Protein 6S68 (pdb70)

Solvent-accessible surface area: 10211 Å² total

CATH classification: 2.40.155.10

Radius of gyration: 16.78 Å; Cα contacts (8 Å, |Δi|>4): 639; chains: 1; bounding box: 47×37×42 Å

Structure (mmCIF, N/CA/C/O backbone):
data_6S68
#
_entry.id   6S68
#
_cell.length_a   54.410
_cell.length_b   75.130
_cell.length_c   100.410
_cell.angle_alpha   90.000
_cell.angle_beta   90.000
_cell.angle_gamma   90.000
#
_symmetry.space_group_name_H-M   'C 2 2 21'
#
loop_
_entity.id
_entity.type
_entity.pdbx_description
1 polymer 'Aequorea cf. australis fluorescent protein 2 (AausFP2)'
2 water water
#
loop_
_atom_site.group_PDB
_atom_site.id
_atom_site.type_symbol
_atom_site.label_atom_id
_atom_site.label_alt_id
_atom_site.label_comp_id
_atom_site.label_asym_id
_atom_site.label_entity_id
_atom_site.label_seq_id
_atom_site.pdbx_PDB_ins_code
_atom_site.Cartn_x
_atom_site.Cartn_y
_atom_site.Cartn_z
_atom_site.occupancy
_atom_site.B_iso_or_equiv
_atom_site.auth_seq_id
_atom_site.auth_comp_id
_atom_site.auth_asym_id
_atom_site.auth_atom_id
_atom_site.pdbx_PDB_model_num
ATOM 1 N N . LEU A 1 7 ? 23.338 22.327 -1.144 1.00 43.87 7 LEU A N 1
ATOM 2 C CA . LEU A 1 7 ? 21.958 21.757 -1.264 1.00 44.92 7 LEU A CA 1
ATOM 3 C C . LEU A 1 7 ? 21.188 21.962 0.057 1.00 43.89 7 LEU A C 1
ATOM 4 O O . LEU A 1 7 ? 19.937 21.856 0.035 1.00 42.12 7 LEU A O 1
ATOM 9 N N . PHE A 1 8 ? 21.885 22.258 1.157 1.00 44.17 8 PHE A N 1
ATOM 10 C CA . PHE A 1 8 ? 21.320 22.217 2.537 1.00 45.37 8 PHE A CA 1
ATOM 11 C C . PHE A 1 8 ? 21.345 23.595 3.201 1.00 46.10 8 PHE A C 1
ATOM 12 O O . PHE A 1 8 ? 21.196 23.670 4.430 1.00 47.12 8 PHE A O 1
ATOM 20 N N . LYS A 1 9 ? 21.482 24.651 2.414 1.00 46.71 9 LYS A N 1
ATOM 21 C CA . LYS A 1 9 ? 21.355 26.043 2.910 1.00 49.31 9 LYS A CA 1
ATOM 22 C C . LYS A 1 9 ? 19.886 26.429 2.758 1.00 48.70 9 LYS A C 1
ATOM 23 O O . LYS A 1 9 ? 19.520 26.891 1.665 1.00 54.19 9 LYS A O 1
ATOM 29 N N . GLY A 1 10 ? 19.058 26.153 3.759 1.00 45.05 10 GLY A N 1
ATOM 30 C CA . GLY A 1 10 ? 17.623 26.485 3.729 1.00 44.44 10 GLY A CA 1
ATOM 31 C C . GLY A 1 10 ? 16.763 25.259 3.928 1.00 42.22 10 GLY A C 1
ATOM 32 O O . GLY A 1 10 ? 17.278 24.148 3.770 1.00 40.11 10 GLY A O 1
ATOM 33 N N . LYS A 1 11 ? 15.493 25.462 4.273 1.00 42.15 11 LYS A N 1
ATOM 34 C CA . LYS A 1 11 ? 14.513 24.366 4.440 1.00 41.86 11 LYS A CA 1
ATOM 35 C C . LYS A 1 11 ? 14.430 23.606 3.119 1.00 41.00 11 LYS A C 1
ATOM 36 O O . LYS A 1 11 ? 14.324 24.245 2.075 1.00 41.11 11 LYS A O 1
ATOM 42 N N . ILE A 1 12 ? 14.479 22.287 3.178 1.00 38.81 12 ILE A N 1
ATOM 43 C CA . ILE A 1 12 ? 14.143 21.404 2.030 1.00 38.16 12 ILE A CA 1
ATOM 44 C C . ILE A 1 12 ? 13.241 20.287 2.535 1.00 36.77 12 ILE A C 1
ATOM 45 O O . ILE A 1 12 ? 13.201 19.974 3.734 1.00 35.00 12 ILE A O 1
ATOM 50 N N . PRO A 1 13 ? 12.446 19.704 1.622 1.00 36.80 13 PRO A N 1
ATOM 51 C CA . PRO A 1 13 ? 11.567 18.606 1.985 1.00 36.46 13 PRO A CA 1
ATOM 52 C C . PRO A 1 13 ? 12.363 17.428 2.551 1.00 35.30 13 PRO A C 1
ATOM 53 O O . PRO A 1 13 ? 13.466 17.156 2.105 1.00 35.28 13 PRO A O 1
ATOM 57 N N . PHE A 1 14 ? 11.793 16.838 3.588 1.00 33.73 14 PHE A N 1
ATOM 58 C CA . PHE A 1 14 ? 12.302 15.645 4.274 1.00 32.19 14 PHE A CA 1
ATOM 59 C C . PHE A 1 14 ? 11.190 14.599 4.196 1.00 32.77 14 PHE A C 1
ATOM 60 O O . PHE A 1 14 ? 10.084 14.850 4.722 1.00 32.50 14 PHE A O 1
ATOM 68 N N . VAL A 1 15 ? 11.474 13.475 3.532 1.00 31.88 15 VAL A N 1
ATOM 69 C CA . VAL A 1 15 ? 10.487 12.401 3.278 1.00 32.66 15 VAL A CA 1
ATOM 70 C C . VAL A 1 15 ? 11.047 11.111 3.865 1.00 32.15 15 VAL A C 1
ATOM 71 O O . VAL A 1 15 ? 12.221 10.800 3.604 1.00 31.19 15 VAL A O 1
ATOM 75 N N . VAL A 1 16 ? 10.246 10.405 4.657 1.00 32.48 16 VAL A N 1
ATOM 76 C CA . VAL A 1 16 ? 10.689 9.114 5.235 1.00 32.58 16 VAL A CA 1
ATOM 77 C C . VAL A 1 16 ? 9.726 8.004 4.830 1.00 33.83 16 VAL A C 1
ATOM 78 O O . VAL A 1 16 ? 8.505 8.208 4.846 1.00 34.16 16 VAL A O 1
ATOM 82 N N . GLU A 1 17 ? 10.313 6.865 4.489 1.00 34.93 17 GLU A N 1
ATOM 83 C CA . GLU A 1 17 ? 9.621 5.593 4.205 1.00 36.73 17 GLU A CA 1
ATOM 84 C C . GLU A 1 17 ? 10.290 4.517 5.046 1.00 35.81 17 GLU A C 1
ATOM 85 O O . GLU A 1 17 ? 11.468 4.222 4.832 1.00 36.02 17 GLU A O 1
ATOM 91 N N . LEU A 1 18 ? 9.562 3.987 6.008 1.00 35.47 18 LEU A N 1
ATOM 92 C CA . LEU A 1 18 ? 10.084 2.905 6.863 1.00 34.88 18 LEU A CA 1
ATOM 93 C C . LEU A 1 18 ? 9.174 1.706 6.649 1.00 35.85 18 LEU A C 1
ATOM 94 O O . LEU A 1 18 ? 7.962 1.870 6.725 1.00 36.20 18 LEU A O 1
ATOM 99 N N . GLU A 1 19 ? 9.771 0.592 6.250 1.00 37.38 19 GLU A N 1
ATOM 100 C CA . GLU A 1 19 ? 9.171 -0.760 6.311 1.00 39.47 19 GLU A CA 1
ATOM 101 C C . GLU A 1 19 ? 9.728 -1.429 7.564 1.00 37.83 19 GLU A C 1
ATOM 102 O O . GLU A 1 19 ? 10.958 -1.528 7.672 1.00 36.23 19 GLU A O 1
ATOM 108 N N . GLY A 1 20 ? 8.839 -1.834 8.466 1.00 38.66 20 GLY A N 1
ATOM 109 C CA . GLY A 1 20 ? 9.165 -2.372 9.800 1.00 37.50 20 GLY A CA 1
ATOM 110 C C . GLY A 1 20 ? 8.754 -3.828 9.956 1.00 38.50 20 GLY A C 1
ATOM 111 O O . GLY A 1 20 ? 7.721 -4.216 9.413 1.00 38.97 20 GLY A O 1
ATOM 112 N N . ASP A 1 21 ? 9.539 -4.597 10.712 1.00 37.82 21 ASP A N 1
ATOM 113 C CA . ASP A 1 21 ? 9.290 -6.033 11.012 1.00 38.20 21 ASP A CA 1
ATOM 114 C C . ASP A 1 21 ? 9.837 -6.309 12.419 1.00 36.74 21 ASP A C 1
ATOM 115 O O . ASP A 1 21 ? 11.037 -6.574 12.554 1.00 35.68 21 ASP A O 1
ATOM 120 N N . VAL A 1 22 ? 8.995 -6.198 13.441 1.00 36.51 22 VAL A N 1
ATOM 121 C CA . VAL A 1 22 ? 9.437 -6.337 14.861 1.00 35.31 22 VAL A CA 1
ATOM 122 C C . VAL A 1 22 ? 8.750 -7.550 15.476 1.00 36.18 22 VAL A C 1
ATOM 123 O O . VAL A 1 22 ? 7.514 -7.516 15.570 1.00 36.75 22 VAL A O 1
ATOM 127 N N . ASN A 1 23 ? 9.533 -8.540 15.930 1.00 35.67 23 ASN A N 1
ATOM 128 C CA . ASN A 1 23 ? 9.014 -9.831 16.444 1.00 37.09 23 ASN A CA 1
ATOM 129 C C . ASN A 1 23 ? 7.932 -10.312 15.476 1.00 38.74 23 ASN A C 1
ATOM 130 O O . ASN A 1 23 ? 6.874 -10.727 15.939 1.00 40.11 23 ASN A O 1
ATOM 135 N N . GLY A 1 24 ? 8.209 -10.224 14.177 1.00 39.82 24 GLY A N 1
ATOM 136 C CA . GLY A 1 24 ? 7.330 -10.690 13.091 1.00 43.03 24 GLY A CA 1
ATOM 137 C C . GLY A 1 24 ? 6.065 -9.859 12.934 1.00 44.06 24 GLY A C 1
ATOM 138 O O . GLY A 1 24 ? 5.140 -10.366 12.297 1.00 45.67 24 GLY A O 1
ATOM 139 N N . GLU A 1 25 ? 6.000 -8.642 13.483 1.00 43.14 25 GLU A N 1
ATOM 140 C CA . GLU A 1 25 ? 4.868 -7.719 13.208 1.00 44.01 25 GLU A CA 1
ATOM 141 C C . GLU A 1 25 ? 5.333 -6.713 12.151 1.00 43.66 25 GLU A C 1
ATOM 142 O O . GLU A 1 25 ? 6.292 -5.956 12.409 1.00 41.65 25 GLU A O 1
ATOM 148 N N . VAL A 1 26 ? 4.712 -6.773 10.975 1.00 45.03 26 VAL A N 1
ATOM 149 C CA . VAL A 1 26 ? 5.056 -5.947 9.783 1.00 44.62 26 VAL A CA 1
ATOM 150 C C . VAL A 1 26 ? 4.171 -4.706 9.818 1.00 44.24 26 VAL A C 1
ATOM 151 O O . VAL A 1 26 ? 2.994 -4.836 10.193 1.00 44.66 26 VAL A O 1
ATOM 155 N N . PHE A 1 27 ? 4.753 -3.548 9.492 1.00 42.82 27 PHE A N 1
ATOM 156 C CA . PHE A 1 27 ? 4.088 -2.227 9.455 1.00 42.32 27 PHE A CA 1
ATOM 157 C C . PHE A 1 27 ? 4.891 -1.302 8.538 1.00 41.52 27 PHE A C 1
ATOM 158 O O . PHE A 1 27 ? 6.083 -1.551 8.322 1.00 40.73 27 PHE A O 1
ATOM 166 N N . SER A 1 28 ? 4.235 -0.274 8.012 1.00 40.66 28 SER A N 1
ATOM 167 C CA . SER A 1 28 ? 4.863 0.783 7.186 1.00 39.91 28 SER A CA 1
ATOM 168 C C . SER A 1 28 ? 4.610 2.144 7.840 1.00 38.50 28 SER A C 1
ATOM 169 O O . SER A 1 28 ? 3.499 2.342 8.369 1.00 38.49 28 SER A O 1
ATOM 172 N N . VAL A 1 29 ? 5.604 3.038 7.780 1.00 37.29 29 VAL A N 1
ATOM 173 C CA . VAL A 1 29 ? 5.483 4.457 8.219 1.00 37.77 29 VAL A CA 1
ATOM 174 C C . VAL A 1 29 ? 5.916 5.365 7.058 1.00 38.76 29 VAL A C 1
ATOM 175 O O . VAL A 1 29 ? 6.928 5.044 6.390 1.00 38.67 29 VAL A O 1
ATOM 179 N N . ARG A 1 30 ? 5.168 6.442 6.833 1.00 40.62 30 ARG A N 1
ATOM 180 C CA . ARG A 1 30 ? 5.529 7.549 5.912 1.00 41.37 30 ARG A CA 1
ATOM 181 C C . ARG A 1 30 ? 5.566 8.840 6.719 1.00 41.18 30 ARG A C 1
ATOM 182 O O . ARG A 1 30 ? 4.605 9.096 7.451 1.00 42.38 30 ARG A O 1
ATOM 190 N N . GLY A 1 31 ? 6.658 9.590 6.592 1.00 39.90 31 GLY A N 1
ATOM 191 C CA . GLY A 1 31 ? 6.836 10.930 7.169 1.00 39.70 31 GLY A CA 1
ATOM 192 C C . GLY A 1 31 ? 7.059 11.955 6.076 1.00 40.82 31 GLY A C 1
ATOM 193 O O . GLY A 1 31 ? 7.794 11.658 5.122 1.00 39.62 31 GLY A O 1
ATOM 194 N N . ASN A 1 32 ? 6.423 13.115 6.207 1.00 42.54 32 ASN A N 1
ATOM 195 C CA . ASN A 1 32 ? 6.708 14.327 5.404 1.00 43.74 32 ASN A CA 1
ATOM 196 C C . ASN A 1 32 ? 6.966 15.487 6.343 1.00 42.04 32 ASN A C 1
ATOM 197 O O . ASN A 1 32 ? 6.225 15.664 7.304 1.00 42.79 32 ASN A O 1
ATOM 202 N N . GLY A 1 33 ? 8.004 16.239 6.036 1.00 40.21 33 GLY A N 1
ATOM 203 C CA . GLY A 1 33 ? 8.325 17.488 6.726 1.00 39.35 33 GLY A CA 1
ATOM 204 C C . GLY A 1 33 ? 9.453 18.195 6.027 1.00 37.86 33 GLY A C 1
ATOM 205 O O . GLY A 1 33 ? 9.556 18.125 4.792 1.00 36.32 33 GLY A O 1
ATOM 206 N N . TRP A 1 34 ? 10.284 18.854 6.813 1.00 37.19 34 TRP A N 1
ATOM 207 C CA . TRP A 1 34 ? 11.373 19.700 6.285 1.00 36.56 34 TRP A CA 1
ATOM 208 C C . TRP A 1 34 ? 12.559 19.577 7.235 1.00 34.35 34 TRP A C 1
ATOM 209 O O . TRP A 1 34 ? 12.357 19.306 8.442 1.00 31.89 34 TRP A O 1
ATOM 220 N N . GLY A 1 35 ? 13.746 19.733 6.676 1.00 33.19 35 GLY A N 1
ATOM 221 C CA . GLY A 1 35 ? 14.992 19.836 7.437 1.00 32.76 35 GLY A CA 1
ATOM 222 C C . GLY A 1 35 ? 15.773 21.020 6.953 1.00 33.17 35 GLY A C 1
ATOM 223 O O . GLY A 1 35 ? 15.645 21.390 5.771 1.00 35.41 35 GLY A O 1
ATOM 224 N N . ASP A 1 36 ? 16.521 21.647 7.839 1.00 32.58 36 ASP A N 1
ATOM 225 C CA . ASP A 1 36 ? 17.372 22.790 7.456 1.00 33.69 36 ASP A CA 1
ATOM 226 C C . ASP A 1 36 ? 18.786 22.527 7.956 1.00 33.02 36 ASP A C 1
ATOM 227 O O . ASP A 1 36 ? 19.013 22.631 9.196 1.00 31.66 36 ASP A O 1
ATOM 232 N N . GLY A 1 37 ? 19.685 22.186 7.031 1.00 33.13 37 GLY A N 1
ATOM 233 C CA . GLY A 1 37 ? 21.073 21.783 7.335 1.00 34.70 37 GLY A CA 1
ATOM 234 C C . GLY A 1 37 ? 21.933 22.942 7.839 1.00 36.42 37 GLY A C 1
ATOM 235 O O . GLY A 1 37 ? 22.972 22.653 8.501 1.00 37.42 37 GLY A O 1
ATOM 236 N N . SER A 1 38 ? 21.540 24.196 7.579 1.00 37.21 38 SER A N 1
ATOM 237 C CA . SER A 1 38 ? 22.289 25.409 8.029 1.00 38.92 38 SER A CA 1
ATOM 238 C C . SER A 1 38 ? 21.907 25.812 9.461 1.00 38.78 38 SER A C 1
ATOM 239 O O . SER A 1 38 ? 22.739 26.443 10.155 1.00 42.18 38 SER A O 1
ATOM 242 N N . THR A 1 39 ? 20.705 25.482 9.922 1.00 37.82 39 THR A N 1
ATOM 243 C CA . THR A 1 39 ? 20.277 25.780 11.319 1.00 36.52 39 THR A CA 1
ATOM 244 C C . THR A 1 39 ? 20.296 24.492 12.156 1.00 34.43 39 THR A C 1
ATOM 245 O O . THR A 1 39 ? 20.173 24.589 13.373 1.00 33.13 39 THR A O 1
ATOM 249 N N . GLY A 1 40 ? 20.335 23.323 11.513 1.00 33.71 40 GLY A N 1
ATOM 250 C CA . GLY A 1 40 ? 20.275 22.019 12.201 1.00 33.04 40 GLY A CA 1
ATOM 251 C C . GLY A 1 40 ? 18.907 21.728 12.810 1.00 33.91 40 GLY A C 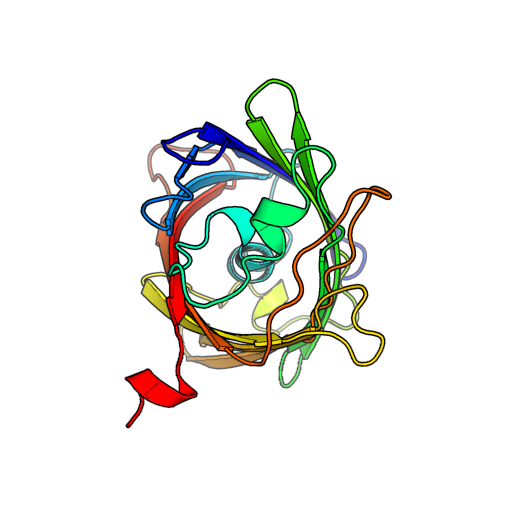1
ATOM 252 O O . GLY A 1 40 ? 18.858 21.046 13.840 1.00 35.42 40 GLY A O 1
ATOM 253 N N . LYS A 1 41 ? 17.822 22.180 12.180 1.00 33.59 41 LYS A N 1
ATOM 254 C CA . LYS A 1 41 ? 16.443 21.938 12.668 1.00 33.84 41 LYS A CA 1
ATOM 255 C C . LYS A 1 41 ? 15.695 21.047 11.684 1.00 33.16 41 LYS A C 1
ATOM 256 O O . LYS A 1 41 ? 15.884 21.189 10.445 1.00 32.08 41 LYS A O 1
ATOM 262 N N . LEU A 1 42 ? 14.830 20.183 12.193 1.00 32.27 42 LEU A N 1
ATOM 263 C CA . LEU A 1 42 ? 13.851 19.538 11.283 1.00 32.50 42 LEU A CA 1
ATOM 264 C C . LEU A 1 42 ? 12.533 19.325 12.020 1.00 32.57 42 LEU A C 1
ATOM 265 O O . LEU A 1 42 ? 12.523 19.355 13.266 1.00 31.13 42 LEU A O 1
ATOM 270 N N . GLU A 1 43 ? 11.454 19.279 11.247 1.00 33.14 43 GLU A N 1
ATOM 271 C CA . GLU A 1 43 ? 10.091 18.982 11.735 1.00 34.76 43 GLU A CA 1
ATOM 272 C C . GLU A 1 43 ? 9.474 17.987 10.772 1.00 34.46 43 GLU A C 1
ATOM 273 O O . GLU A 1 43 ? 9.542 18.228 9.578 1.00 33.85 43 GLU A O 1
ATOM 279 N N . ILE A 1 44 ? 8.895 16.918 11.306 1.00 33.66 44 ILE A N 1
ATOM 280 C CA . ILE A 1 44 ? 8.264 15.878 10.465 1.00 33.93 44 ILE A CA 1
ATOM 281 C C . ILE A 1 44 ? 7.166 15.190 11.262 1.00 34.68 44 ILE A C 1
ATOM 282 O O . ILE A 1 44 ? 7.272 15.078 12.513 1.00 34.53 44 ILE A O 1
ATOM 287 N N . LYS A 1 45 ? 6.120 14.811 10.544 1.00 36.35 45 LYS A N 1
ATOM 288 C CA . LYS A 1 45 ? 4.968 14.051 11.062 1.00 38.14 45 LYS A CA 1
ATOM 289 C C . LYS A 1 45 ? 5.051 12.671 10.419 1.00 38.42 45 LYS A C 1
ATOM 290 O O . LYS A 1 45 ? 5.153 12.603 9.190 1.00 38.65 45 LYS A O 1
ATOM 296 N N . PHE A 1 46 ? 5.107 11.634 11.250 1.00 38.70 46 PHE A N 1
ATOM 297 C CA . PHE A 1 46 ? 5.141 10.222 10.822 1.00 39.50 46 PHE A CA 1
ATOM 298 C C . PHE A 1 46 ? 3.726 9.655 10.951 1.00 42.01 46 PHE A C 1
ATOM 299 O O . PHE A 1 46 ? 3.044 9.936 11.939 1.00 43.95 46 PHE A O 1
ATOM 307 N N . VAL A 1 47 ? 3.272 8.958 9.917 1.00 43.25 47 VAL A N 1
ATOM 308 C CA . VAL A 1 47 ? 1.961 8.259 9.907 1.00 45.51 47 VAL A CA 1
ATOM 309 C C . VAL A 1 47 ? 2.254 6.780 9.712 1.00 45.22 47 VAL A C 1
ATOM 310 O O . VAL A 1 47 ? 3.038 6.467 8.801 1.00 45.60 47 VAL A O 1
ATOM 314 N N . CYS A 1 48 ? 1.616 5.919 10.497 1.00 45.86 48 CYS A N 1
ATOM 315 C CA . CYS A 1 48 ? 1.568 4.464 10.214 1.00 46.30 48 CYS A CA 1
ATOM 316 C C . CYS A 1 48 ? 0.488 4.242 9.162 1.00 48.13 48 CYS A C 1
ATOM 317 O O . CYS A 1 48 ? -0.676 4.601 9.418 1.00 50.08 48 CYS A O 1
ATOM 320 N N . THR A 1 49 ? 0.864 3.679 8.021 1.00 48.76 49 THR A N 1
ATOM 321 C CA . THR A 1 49 ? -0.016 3.571 6.834 1.00 51.10 49 THR A CA 1
ATOM 322 C C . THR A 1 49 ? -0.721 2.205 6.838 1.00 53.76 49 THR A C 1
ATOM 323 O O . THR A 1 49 ? -1.727 2.083 6.157 1.00 55.44 49 THR A O 1
ATOM 327 N N . THR A 1 50 ? -0.250 1.251 7.644 1.00 54.73 50 THR A N 1
ATOM 328 C CA . THR A 1 50 ? -0.751 -0.148 7.698 1.00 56.46 50 THR A CA 1
ATOM 329 C C . THR A 1 50 ? -1.678 -0.342 8.902 1.00 57.81 50 THR A C 1
ATOM 330 O O . THR A 1 50 ? -2.141 -1.469 9.095 1.00 60.44 50 THR A O 1
ATOM 334 N N . GLY A 1 51 ? -1.967 0.718 9.655 1.00 58.30 51 GLY A N 1
ATOM 335 C CA . GLY A 1 51 ? -2.897 0.67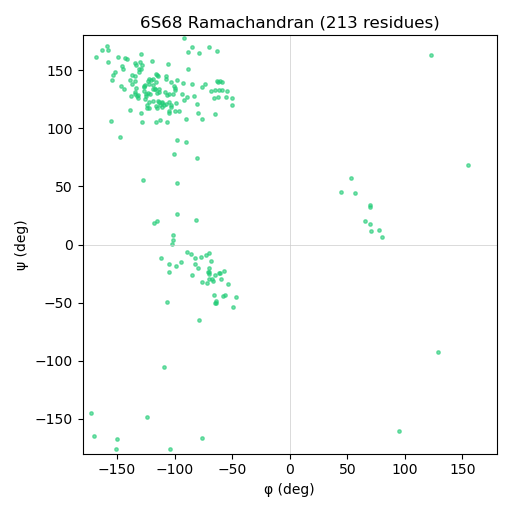9 10.797 1.00 59.38 51 GLY A CA 1
ATOM 336 C C . GLY A 1 51 ? -2.256 1.282 12.029 1.00 58.58 51 GLY A C 1
ATOM 337 O O . GLY A 1 51 ? -2.346 2.499 12.213 1.00 58.98 51 GLY A O 1
ATOM 338 N N . GLU A 1 52 ? -1.627 0.464 12.862 1.00 57.61 52 GLU A N 1
ATOM 339 C CA . GLU A 1 52 ? -0.982 0.983 14.091 1.00 56.63 52 GLU A CA 1
ATOM 340 C C . GLU A 1 52 ? 0.405 0.365 14.229 1.00 52.76 52 GLU A C 1
ATOM 341 O O . GLU A 1 52 ? 0.608 -0.760 13.758 1.00 53.52 52 GLU A O 1
ATOM 347 N N . VAL A 1 53 ? 1.343 1.146 14.754 1.00 48.76 53 VAL A N 1
ATOM 348 C CA . VAL A 1 53 ? 2.710 0.649 15.066 1.00 45.78 53 VAL A CA 1
ATOM 349 C C . VAL A 1 53 ? 2.553 -0.377 16.179 1.00 44.04 53 VAL A C 1
ATOM 350 O O . VAL A 1 53 ? 1.915 -0.101 17.192 1.00 44.41 53 VAL A O 1
ATOM 354 N N . PRO A 1 54 ? 3.082 -1.603 15.997 1.00 42.25 54 PRO A N 1
ATOM 355 C CA . PRO A 1 54 ? 2.973 -2.645 17.011 1.00 42.20 54 PRO A CA 1
ATOM 356 C C . PRO A 1 54 ? 4.023 -2.487 18.118 1.00 39.52 54 PRO A C 1
ATOM 357 O O . PRO A 1 54 ? 4.352 -3.462 18.722 1.00 39.65 54 PRO A O 1
ATOM 361 N N . LEU A 1 55 ? 4.582 -1.288 18.292 1.00 38.00 55 LEU A N 1
ATOM 362 C CA . LEU A 1 55 ? 5.642 -0.990 19.293 1.00 36.42 55 LEU A CA 1
ATOM 363 C C . LEU A 1 55 ? 5.660 0.509 19.590 1.00 35.18 55 LEU A C 1
ATOM 364 O O . LEU A 1 55 ? 4.948 1.251 18.908 1.00 34.75 55 LEU A O 1
ATOM 369 N N . ALA A 1 56 ? 6.432 0.905 20.600 1.00 34.10 56 ALA A N 1
ATOM 370 C CA . ALA A 1 56 ? 6.698 2.307 20.977 1.00 34.26 56 ALA A CA 1
ATOM 371 C C . ALA A 1 56 ? 7.138 3.102 19.747 1.00 33.80 56 ALA A C 1
ATOM 372 O O . ALA A 1 56 ? 8.175 2.764 19.143 1.00 33.09 56 ALA A O 1
ATOM 374 N N . TRP A 1 57 ? 6.387 4.137 19.392 1.00 34.87 57 TRP A N 1
ATOM 375 C CA . TRP A 1 57 ? 6.846 5.130 18.388 1.00 34.78 57 TRP A CA 1
ATOM 376 C C . TRP A 1 57 ? 8.276 5.533 18.721 1.00 33.87 57 TRP A C 1
ATOM 377 O O . TRP A 1 57 ? 9.112 5.595 17.788 1.00 32.74 57 TRP A O 1
ATOM 388 N N . GLU A 1 58 ? 8.542 5.796 20.002 1.00 33.21 58 GLU A N 1
ATOM 389 C CA . GLU A 1 58 ? 9.835 6.364 20.451 1.00 33.25 58 GLU A CA 1
ATOM 390 C C . GLU A 1 58 ? 10.978 5.485 19.911 1.00 32.09 58 GLU A C 1
ATOM 391 O O . GLU A 1 58 ? 12.058 6.016 19.562 1.00 31.10 58 GLU A O 1
ATOM 397 N N . SER A 1 59 ? 10.742 4.180 19.815 1.00 31.55 59 SER A N 1
ATOM 398 C CA . SER A 1 59 ? 11.753 3.197 19.373 1.00 31.86 59 SER A CA 1
ATOM 399 C C . SER A 1 59 ? 12.081 3.392 17.894 1.00 30.83 59 SER A C 1
ATOM 400 O O . SER A 1 59 ? 13.091 2.819 17.475 1.00 30.56 59 SER A O 1
ATOM 403 N N . LEU A 1 60 ? 11.269 4.150 17.148 1.00 30.65 60 LEU A N 1
ATOM 404 C CA . LEU A 1 60 ? 11.439 4.333 15.684 1.00 31.80 60 LEU A CA 1
ATOM 405 C C . LEU A 1 60 ? 12.151 5.649 15.378 1.00 30.62 60 LEU A C 1
ATOM 406 O O . LEU A 1 60 ? 12.638 5.800 14.244 1.00 29.64 60 LEU A O 1
ATOM 411 N N . ILE A 1 61 ? 12.180 6.583 16.329 1.00 31.31 61 ILE A N 1
ATOM 412 C CA . ILE A 1 61 ? 12.440 8.010 15.999 1.00 32.34 61 ILE A CA 1
ATOM 413 C C . ILE A 1 61 ? 13.858 8.159 15.422 1.00 31.44 61 ILE A C 1
ATOM 414 O O . ILE A 1 61 ? 13.982 8.818 14.364 1.00 32.79 61 ILE A O 1
ATOM 419 N N . CYS A 1 62 ? 14.918 7.639 16.059 1.00 30.27 62 CYS A N 1
ATOM 420 C CA . CYS A 1 62 ? 16.284 7.934 15.534 1.00 29.38 62 CYS A CA 1
ATOM 421 C C . CYS A 1 62 ? 16.491 7.202 14.201 1.00 28.99 62 CYS A C 1
ATOM 422 O O . CYS A 1 62 ? 17.313 7.670 13.409 1.00 26.53 62 CYS A O 1
ATOM 425 N N . SER A 1 63 ? 15.763 6.113 13.934 1.00 29.00 63 SER A N 1
ATOM 426 C CA . SER A 1 63 ? 15.855 5.387 12.637 1.00 29.03 63 SER A CA 1
ATOM 427 C C . SER A 1 63 ? 15.230 6.245 11.518 1.00 31.37 63 SER A C 1
ATOM 428 O O . SER A 1 63 ? 15.683 6.100 10.340 1.00 32.00 63 SER A O 1
ATOM 431 N N . MET A 1 64 ? 14.236 7.088 11.856 1.00 30.82 64 MET A N 1
ATOM 432 C CA . MET A 1 64 ? 13.417 7.855 10.891 1.00 32.39 64 MET A CA 1
ATOM 433 C C . MET A 1 64 ? 13.965 9.276 10.781 1.00 32.52 64 MET A C 1
ATOM 434 O O . MET A 1 64 ? 14.017 9.769 9.644 1.00 33.12 64 MET A O 1
ATOM 459 N N . ALA A 1 66 ? 18.307 11.532 9.903 1.00 31.11 68 ALA A N 1
ATOM 460 C CA . ALA A 1 66 ? 18.828 12.289 8.740 1.00 30.51 68 ALA A CA 1
ATOM 461 C C . ALA A 1 66 ? 19.904 13.246 9.244 1.00 31.12 68 ALA A C 1
ATOM 462 O O . ALA A 1 66 ? 19.650 14.481 9.272 1.00 31.32 68 ALA A O 1
ATOM 464 N N . LEU A 1 67 ? 21.038 12.697 9.681 1.00 30.87 69 LEU A N 1
ATOM 465 C CA . LEU A 1 67 ? 22.092 13.474 10.387 1.00 31.28 69 LEU A CA 1
ATOM 466 C C . LEU A 1 67 ? 22.760 14.423 9.393 1.00 30.85 69 LEU A C 1
ATOM 467 O O . LEU A 1 67 ? 23.535 15.289 9.828 1.00 31.55 69 LEU A O 1
ATOM 472 N N . VAL A 1 68 ? 22.421 14.298 8.111 1.00 31.30 70 VAL A N 1
ATOM 473 C CA . VAL A 1 68 ? 22.779 15.263 7.032 1.00 31.42 70 VAL A CA 1
ATOM 474 C C . VAL A 1 68 ? 22.260 16.671 7.378 1.00 30.76 70 VAL A C 1
ATOM 475 O O . VAL A 1 68 ? 22.829 17.659 6.866 1.00 32.45 70 VAL A O 1
ATOM 479 N N . PHE A 1 69 ? 21.239 16.782 8.230 1.00 29.52 71 PHE A N 1
ATOM 480 C CA . PHE A 1 69 ? 20.578 18.070 8.552 1.00 29.46 71 PHE A CA 1
ATOM 481 C C . PHE A 1 69 ? 21.307 18.725 9.739 1.00 29.42 71 PHE A C 1
ATOM 482 O O . PHE A 1 69 ? 20.969 19.870 10.083 1.00 30.30 71 PHE A O 1
ATOM 490 N N . CYS A 1 70 ? 22.260 18.019 10.349 1.00 28.40 72 CYS A N 1
ATOM 491 C CA . CYS A 1 70 ? 23.118 18.511 11.457 1.00 28.48 72 CYS A CA 1
ATOM 492 C C . CYS A 1 70 ? 23.825 19.813 11.069 1.00 28.77 72 CYS A C 1
ATOM 493 O O . CYS A 1 70 ? 24.420 19.907 9.988 1.00 28.70 72 CYS A O 1
ATOM 496 N N . LYS A 1 71 ? 23.767 20.790 11.951 1.00 29.66 73 LYS A N 1
ATOM 497 C CA . LYS A 1 71 ? 24.490 22.079 11.772 1.00 30.40 73 LYS A CA 1
ATOM 498 C C . LYS A 1 71 ? 25.972 21.837 12.082 1.00 29.39 73 LYS A C 1
ATOM 499 O O . LYS A 1 71 ? 26.307 21.552 13.262 1.00 28.73 73 LYS A O 1
ATOM 505 N N . TYR A 1 72 ? 26.812 21.833 11.051 1.00 28.70 74 TYR A N 1
ATOM 506 C CA . TYR A 1 72 ? 28.251 21.516 11.176 1.00 28.95 74 TYR A CA 1
ATOM 507 C C . TYR A 1 72 ? 29.027 22.820 11.212 1.00 31.32 74 TYR A C 1
ATOM 508 O O . TYR A 1 72 ? 28.773 23.696 10.415 1.00 31.76 74 TYR A O 1
ATOM 517 N N . PRO A 1 73 ? 30.001 22.967 12.132 1.00 33.24 75 PRO A N 1
ATOM 518 C CA . PRO A 1 73 ? 30.906 24.108 12.096 1.00 34.63 75 PRO A CA 1
ATOM 519 C C . PRO A 1 73 ? 31.944 23.813 11.013 1.00 35.17 75 PRO A C 1
ATOM 520 O O . PRO A 1 73 ? 32.096 22.671 10.623 1.00 34.29 75 PRO A O 1
ATOM 524 N N . SER A 1 74 ? 32.667 24.844 10.602 1.00 36.70 76 SER A N 1
ATOM 525 C CA . SER A 1 74 ? 33.576 24.820 9.431 1.00 37.88 76 SER A CA 1
ATOM 526 C C . SER A 1 74 ? 34.867 24.099 9.804 1.00 37.96 76 SER A C 1
ATOM 527 O O . SER A 1 74 ? 35.622 23.784 8.904 1.00 39.29 76 SER A O 1
ATOM 530 N N . ASN A 1 75 ? 35.090 23.807 11.088 1.00 37.57 77 ASN A N 1
ATOM 531 C CA . ASN A 1 75 ? 36.345 23.156 11.547 1.00 37.17 77 ASN A CA 1
ATOM 532 C C . ASN A 1 75 ? 36.122 21.662 11.802 1.00 36.43 77 ASN A C 1
ATOM 533 O O . ASN A 1 75 ? 37.022 21.041 12.388 1.00 37.52 77 ASN A O 1
ATOM 538 N N . ILE A 1 76 ? 34.968 21.104 11.443 1.00 34.89 78 ILE A N 1
ATOM 539 C CA . ILE A 1 76 ? 34.765 19.625 11.467 1.00 32.98 78 ILE A CA 1
ATOM 540 C C . ILE A 1 76 ? 34.259 19.172 10.100 1.00 31.88 78 ILE A C 1
ATOM 541 O O . ILE A 1 76 ? 33.211 19.675 9.691 1.00 31.30 78 ILE A O 1
ATOM 546 N N . ASN A 1 77 ? 34.864 18.126 9.542 1.00 31.85 79 ASN A N 1
ATOM 547 C CA . ASN A 1 77 ? 34.446 17.541 8.239 1.00 32.31 79 ASN A CA 1
ATOM 548 C C . ASN A 1 77 ? 33.017 17.016 8.399 1.00 30.77 79 ASN A C 1
ATOM 549 O O . ASN A 1 77 ? 32.733 16.235 9.332 1.00 29.60 79 ASN A O 1
ATOM 554 N N . ASP A 1 78 ? 32.147 17.443 7.504 1.00 30.50 80 ASP A N 1
ATOM 555 C CA . ASP A 1 78 ? 30.728 17.051 7.466 1.00 29.28 80 ASP A CA 1
ATOM 556 C C . ASP A 1 78 ? 30.621 15.929 6.431 1.00 30.02 80 ASP A C 1
ATOM 557 O O . ASP A 1 78 ? 30.429 16.230 5.221 1.00 30.53 80 ASP A O 1
ATOM 562 N N . PHE A 1 79 ? 30.789 14.688 6.893 1.00 29.05 81 PHE A N 1
ATOM 563 C CA . PHE A 1 79 ? 30.715 13.478 6.048 1.00 29.83 81 PHE A CA 1
ATOM 564 C C . PHE A 1 79 ? 29.360 13.464 5.338 1.00 30.06 81 PHE A C 1
ATOM 565 O O . PHE A 1 79 ? 29.308 13.155 4.134 1.00 31.27 81 PHE A O 1
ATOM 573 N N . PHE A 1 80 ? 28.300 13.792 6.066 1.00 28.65 82 PHE A N 1
ATOM 574 C CA . PHE A 1 80 ? 26.912 13.569 5.607 1.00 28.31 82 PHE A CA 1
ATOM 575 C C . PHE A 1 80 ? 26.647 14.437 4.381 1.00 28.48 82 PHE A C 1
ATOM 576 O O . PHE A 1 80 ? 26.171 13.881 3.387 1.00 29.37 82 PHE A O 1
ATOM 584 N N . LYS A 1 81 ? 26.954 15.732 4.439 1.00 28.39 83 LYS A N 1
ATOM 585 C CA . LYS A 1 81 ? 26.706 16.645 3.296 1.00 29.75 83 LYS A CA 1
ATOM 586 C C . LYS A 1 81 ? 27.702 16.341 2.175 1.00 30.08 83 LYS A C 1
ATOM 587 O O . LYS A 1 81 ? 27.329 16.502 0.983 1.00 31.83 83 LYS A O 1
ATOM 593 N N . SER A 1 82 ? 28.921 15.922 2.511 1.00 30.20 84 SER A N 1
ATOM 594 C CA . SER A 1 82 ? 29.976 15.601 1.511 1.00 32.13 84 SER A CA 1
ATOM 595 C C . SER A 1 82 ? 29.523 14.441 0.607 1.00 32.46 84 SER A C 1
ATOM 596 O O . SER A 1 82 ? 29.980 14.414 -0.533 1.00 32.42 84 SER A O 1
ATOM 599 N N . THR A 1 83 ? 28.607 13.569 1.046 1.00 31.41 85 THR A N 1
ATOM 600 C CA . THR A 1 83 ? 28.161 12.418 0.204 1.00 32.98 85 THR A CA 1
ATOM 601 C C . THR A 1 83 ? 27.017 12.774 -0.758 1.00 33.44 85 THR A C 1
ATOM 602 O O . THR A 1 83 ? 26.680 11.909 -1.597 1.00 36.11 85 THR A O 1
ATOM 606 N N . MET A 1 84 ? 26.422 13.956 -0.663 1.00 32.06 86 MET A N 1
ATOM 607 C CA . MET A 1 84 ? 25.180 14.283 -1.398 1.00 32.60 86 MET A CA 1
ATOM 608 C C . MET A 1 84 ? 25.563 14.846 -2.763 1.00 34.00 86 MET A C 1
ATOM 609 O O . MET A 1 84 ? 26.626 15.424 -2.886 1.00 34.23 86 MET A O 1
ATOM 614 N N . PRO A 1 85 ? 24.743 14.690 -3.825 1.00 35.13 87 PRO A N 1
ATOM 615 C CA . PRO A 1 85 ? 23.407 14.100 -3.717 1.00 35.53 87 PRO A CA 1
ATOM 616 C C . PRO A 1 85 ? 23.293 12.567 -3.650 1.00 35.16 87 PRO A C 1
ATOM 617 O O . PRO A 1 85 ? 22.293 12.126 -3.183 1.00 35.96 87 PRO A O 1
ATOM 621 N N . ARG A 1 86 ? 24.279 11.778 -4.073 1.00 36.91 88 ARG A N 1
ATOM 622 C CA . ARG A 1 86 ? 24.117 10.293 -4.088 1.00 38.16 88 ARG A CA 1
ATOM 623 C C . ARG A 1 86 ? 23.788 9.795 -2.671 1.00 36.27 88 ARG A C 1
ATOM 624 O O . ARG A 1 86 ? 22.900 8.943 -2.521 1.00 37.11 88 ARG A O 1
ATOM 632 N N . GLY A 1 87 ? 24.476 10.292 -1.652 1.00 34.09 89 GLY A N 1
ATOM 633 C CA . GLY A 1 87 ? 24.093 10.041 -0.251 1.00 32.73 89 GLY A CA 1
ATOM 634 C C . GLY A 1 87 ? 24.836 8.868 0.356 1.00 32.07 89 GLY A C 1
ATOM 635 O O . GLY A 1 87 ? 25.915 8.504 -0.140 1.00 31.88 89 GLY A O 1
ATOM 636 N N . TYR A 1 88 ? 24.301 8.316 1.444 1.00 31.12 90 TYR A N 1
ATOM 637 C CA . TYR A 1 88 ? 25.014 7.316 2.274 1.00 30.87 90 TYR A CA 1
ATOM 638 C C . TYR A 1 88 ? 24.051 6.253 2.804 1.00 31.24 90 TYR A C 1
ATOM 639 O O . TYR A 1 88 ? 22.803 6.424 2.874 1.00 30.62 90 TYR A O 1
ATOM 648 N N . ILE A 1 89 ? 24.659 5.146 3.185 1.00 32.30 91 ILE A N 1
ATOM 649 C CA A ILE A 1 89 ? 23.993 4.065 3.959 0.50 32.54 91 ILE A CA 1
ATOM 650 C CA B ILE A 1 89 ? 23.985 4.073 3.964 0.50 32.70 91 ILE A CA 1
ATOM 651 C C . ILE A 1 89 ? 24.234 4.375 5.438 1.00 32.06 91 ILE A C 1
ATOM 652 O O . ILE A 1 89 ? 25.382 4.734 5.768 1.00 34.10 91 ILE A O 1
ATOM 661 N N . GLN A 1 90 ? 23.193 4.272 6.263 1.00 31.45 92 GLN A N 1
ATOM 662 C CA . GLN A 1 90 ? 23.292 4.424 7.736 1.00 30.09 92 GLN A CA 1
ATOM 663 C C . GLN A 1 90 ? 22.716 3.150 8.322 1.00 30.22 92 GLN A C 1
ATOM 664 O O . GLN A 1 90 ? 21.519 2.885 8.030 1.00 30.32 92 GLN A O 1
ATOM 670 N N . GLU A 1 91 ? 23.551 2.396 9.044 1.00 30.41 93 GLU A N 1
ATOM 671 C CA . GLU A 1 91 ? 23.179 1.104 9.651 1.00 31.87 93 GLU A CA 1
ATOM 672 C C . GLU A 1 91 ? 23.432 1.147 11.150 1.00 30.06 93 GLU A C 1
ATOM 673 O O . GLU A 1 91 ? 24.466 1.687 11.580 1.00 27.98 93 GLU A O 1
ATOM 679 N N . ARG A 1 92 ? 22.515 0.553 11.910 1.00 29.03 94 ARG A N 1
ATOM 680 C CA . ARG A 1 92 ? 22.568 0.576 13.383 1.00 28.81 94 ARG A CA 1
ATOM 681 C C . ARG A 1 92 ? 22.185 -0.794 13.899 1.00 28.80 94 ARG A C 1
ATOM 682 O O . ARG A 1 92 ? 21.299 -1.425 13.310 1.00 27.64 94 ARG A O 1
ATOM 690 N N . LYS A 1 93 ? 22.869 -1.203 14.953 1.00 30.16 95 LYS A N 1
ATOM 691 C CA . LYS A 1 93 ? 22.377 -2.211 15.918 1.00 31.34 95 LYS A CA 1
ATOM 692 C C . LYS A 1 93 ? 21.979 -1.427 17.179 1.00 30.31 95 LYS A C 1
ATOM 693 O O . LYS A 1 93 ? 22.806 -0.621 17.686 1.00 30.17 95 LYS A O 1
ATOM 699 N N . ILE A 1 94 ? 20.726 -1.554 17.590 1.00 28.09 96 ILE A N 1
ATOM 700 C CA . ILE A 1 94 ? 20.191 -0.861 18.792 1.00 28.14 96 ILE A CA 1
ATOM 701 C C . ILE A 1 94 ? 19.834 -1.953 19.802 1.00 28.38 96 ILE A C 1
ATOM 702 O O . ILE A 1 94 ? 19.018 -2.831 19.448 1.00 28.51 96 ILE A O 1
ATOM 707 N N . SER A 1 95 ? 20.487 -1.949 20.961 1.00 29.49 97 SER A N 1
ATOM 708 C CA . SER A 1 95 ? 20.300 -2.969 22.022 1.00 30.85 97 SER A CA 1
ATOM 709 C C . SER A 1 95 ? 19.664 -2.308 23.247 1.00 30.95 97 SER A C 1
ATOM 710 O O . SER A 1 95 ? 20.266 -1.372 23.789 1.00 29.84 97 SER A O 1
ATOM 713 N N . TYR A 1 96 ? 18.509 -2.815 23.669 1.00 30.45 98 TYR A N 1
ATOM 714 C CA . TYR A 1 96 ? 17.737 -2.281 24.812 1.00 31.15 98 TYR A CA 1
ATOM 715 C C . TYR A 1 96 ? 18.146 -3.052 26.060 1.00 31.35 98 TYR A C 1
ATOM 716 O O . TYR A 1 96 ? 18.121 -4.282 26.034 1.00 30.87 98 TYR A O 1
ATOM 725 N N . GLU A 1 97 ? 18.498 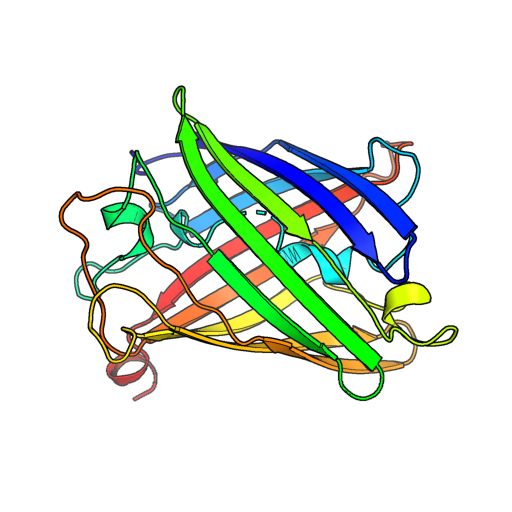-2.348 27.129 1.00 34.20 99 GLU A N 1
ATOM 726 C CA . GLU A 1 97 ? 18.768 -3.016 28.425 1.00 36.16 99 GLU A CA 1
ATOM 727 C C . GLU A 1 97 ? 17.520 -3.843 28.767 1.00 35.85 99 GLU A C 1
ATOM 728 O O . GLU A 1 97 ? 16.402 -3.300 28.664 1.00 34.55 99 GLU A O 1
ATOM 734 N N . ASN A 1 98 ? 17.717 -5.138 29.044 1.00 36.19 100 ASN A N 1
ATOM 735 C CA . ASN A 1 98 ? 16.680 -6.117 29.487 1.00 37.10 100 ASN A CA 1
ATOM 736 C C . ASN A 1 98 ? 15.632 -6.349 28.398 1.00 36.56 100 ASN A C 1
ATOM 737 O O . ASN A 1 98 ? 14.542 -6.823 28.741 1.00 37.48 100 ASN A O 1
ATOM 742 N N . ASP A 1 99 ? 15.930 -6.050 27.135 1.00 34.37 101 ASP A N 1
ATOM 743 C CA . ASP A 1 99 ? 14.930 -6.214 26.048 1.00 34.79 101 ASP A CA 1
ATOM 744 C C . ASP A 1 99 ? 15.636 -6.538 24.718 1.00 33.70 101 ASP A C 1
ATOM 745 O O . ASP A 1 99 ? 16.830 -6.836 24.711 1.00 33.76 101 ASP A O 1
ATOM 750 N N . GLY A 1 100 ? 14.909 -6.467 23.611 1.00 33.31 102 GLY A N 1
ATOM 751 C CA . GLY A 1 100 ? 15.393 -6.937 22.309 1.00 32.34 102 GLY A CA 1
ATOM 752 C C . GLY A 1 100 ? 16.384 -6.007 21.636 1.00 30.58 102 GLY A C 1
ATOM 753 O O . GLY A 1 100 ? 16.923 -5.062 22.270 1.00 27.87 102 GLY A O 1
ATOM 754 N N . THR A 1 101 ? 16.609 -6.279 20.352 1.00 30.37 103 THR A N 1
ATOM 755 C CA . THR A 1 101 ? 17.644 -5.632 19.520 1.00 30.61 103 THR A CA 1
ATOM 756 C C . THR A 1 101 ? 16.995 -5.239 18.186 1.00 30.60 103 THR A C 1
ATOM 757 O O . THR A 1 101 ? 16.277 -6.083 17.621 1.00 29.80 103 THR A O 1
ATOM 761 N N . PHE A 1 102 ? 17.252 -4.022 17.708 1.00 29.35 104 PHE A N 1
ATOM 762 C CA . PHE A 1 102 ? 16.881 -3.589 16.338 1.00 31.01 104 PHE A CA 1
ATOM 763 C C . PHE A 1 102 ? 18.106 -3.656 15.430 1.00 31.43 104 PHE A C 1
ATOM 764 O O . PHE A 1 102 ? 19.185 -3.180 15.830 1.00 30.21 104 PHE A O 1
ATOM 772 N N . ASP A 1 103 ? 17.897 -4.180 14.221 1.00 32.70 105 ASP A N 1
ATOM 773 C CA . ASP A 1 103 ? 18.850 -4.112 13.081 1.00 33.55 105 ASP A CA 1
ATOM 774 C C . ASP A 1 103 ? 18.222 -3.226 12.007 1.00 31.68 105 ASP A C 1
ATOM 775 O O . ASP A 1 103 ? 17.138 -3.581 11.515 1.00 30.08 105 ASP A O 1
ATOM 780 N N . VAL A 1 104 ? 18.900 -2.135 11.659 1.00 30.58 106 VAL A N 1
ATOM 781 C CA . VAL A 1 104 ? 18.303 -1.016 10.878 1.00 31.27 106 VAL A CA 1
ATOM 782 C C . VAL A 1 104 ? 19.252 -0.634 9.742 1.00 32.02 106 VAL A C 1
ATOM 783 O O . VAL A 1 104 ? 20.436 -0.352 10.011 1.00 31.65 106 VAL A O 1
ATOM 787 N N . ARG A 1 105 ? 18.729 -0.586 8.531 1.00 32.04 107 ARG A N 1
ATOM 788 C CA . ARG A 1 105 ? 19.498 -0.174 7.337 1.00 33.68 107 ARG A CA 1
ATOM 789 C C . ARG A 1 105 ? 18.726 0.956 6.667 1.00 33.82 107 ARG A C 1
ATOM 790 O O . ARG A 1 105 ? 17.517 0.768 6.401 1.00 34.39 107 ARG A O 1
ATOM 798 N N . GLN A 1 106 ? 19.398 2.088 6.453 1.00 33.42 108 GLN A N 1
ATOM 799 C CA . GLN A 1 106 ? 18.785 3.315 5.894 1.00 33.56 108 GLN A CA 1
ATOM 800 C C . GLN A 1 106 ? 19.519 3.669 4.605 1.00 34.50 108 GLN A C 1
ATOM 801 O O . GLN A 1 106 ? 20.731 3.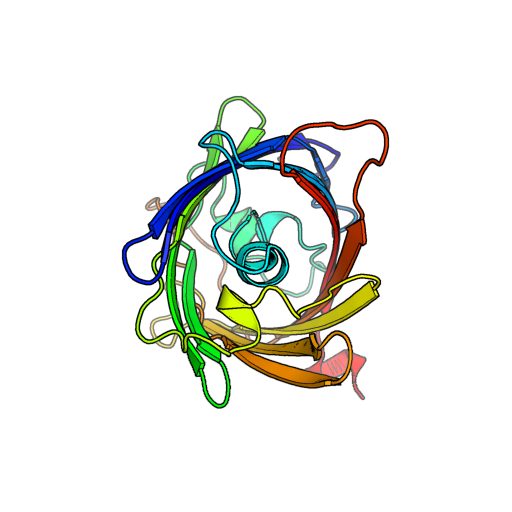511 4.584 1.00 34.19 108 GLN A O 1
ATOM 807 N N . GLU A 1 107 ? 18.802 4.144 3.594 1.00 36.11 109 GLU A N 1
ATOM 808 C CA . GLU A 1 107 ? 19.419 4.832 2.434 1.00 38.10 109 GLU A CA 1
ATOM 809 C C . GLU A 1 107 ? 19.004 6.295 2.535 1.00 34.51 109 GLU A C 1
ATOM 810 O O . GLU A 1 107 ? 17.789 6.582 2.585 1.00 33.06 109 GLU A O 1
ATOM 816 N N . VAL A 1 108 ? 19.990 7.168 2.677 1.00 32.26 110 VAL A N 1
ATOM 817 C CA . VAL A 1 108 ? 19.762 8.628 2.839 1.00 31.50 110 VAL A CA 1
ATOM 818 C C . VAL A 1 108 ? 20.296 9.300 1.579 1.00 31.80 110 VAL A C 1
ATOM 819 O O . VAL A 1 108 ? 21.529 9.316 1.393 1.00 31.37 110 VAL A O 1
ATOM 823 N N . THR A 1 109 ? 19.387 9.764 0.726 1.00 33.24 111 THR A N 1
ATOM 824 C CA . THR A 1 109 ? 19.693 10.279 -0.622 1.00 34.54 111 THR A CA 1
ATOM 825 C C . THR A 1 109 ? 18.965 11.605 -0.845 1.00 34.72 111 THR A C 1
ATOM 826 O O . THR A 1 109 ? 17.896 11.826 -0.253 1.00 33.83 111 THR A O 1
ATOM 830 N N . TYR A 1 110 ? 19.512 12.422 -1.732 1.00 35.95 112 TYR A N 1
ATOM 831 C CA . TYR A 1 110 ? 18.893 13.693 -2.184 1.00 3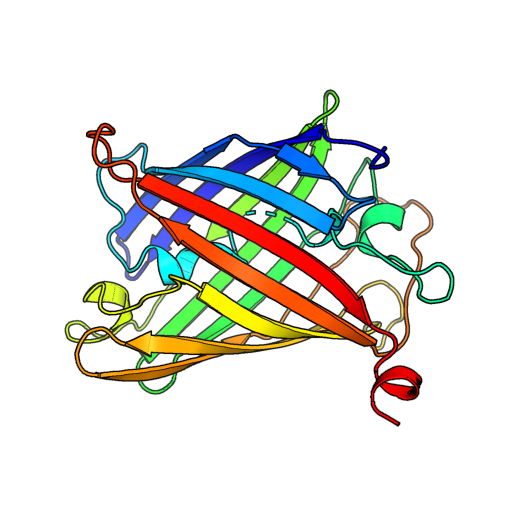6.89 112 TYR A CA 1
ATOM 832 C C . TYR A 1 110 ? 18.356 13.438 -3.589 1.00 38.89 112 TYR A C 1
ATOM 833 O O . TYR A 1 110 ? 19.158 13.132 -4.443 1.00 39.40 112 TYR A O 1
ATOM 842 N N . GLU A 1 111 ? 17.043 13.501 -3.770 1.00 41.24 113 GLU A N 1
ATOM 843 C CA . GLU A 1 111 ? 16.349 13.203 -5.044 1.00 44.71 113 GLU A CA 1
ATOM 844 C C . GLU A 1 111 ? 15.255 14.244 -5.277 1.00 46.06 113 GLU A C 1
ATOM 845 O O . GLU A 1 111 ? 14.421 14.423 -4.384 1.00 45.22 113 GLU A O 1
ATOM 851 N N . ASN A 1 112 ? 15.240 14.873 -6.449 1.00 48.95 114 ASN A N 1
ATOM 852 C CA . ASN A 1 112 ? 14.141 15.781 -6.880 1.00 51.85 114 ASN A CA 1
ATOM 853 C C . ASN A 1 112 ? 13.965 16.910 -5.854 1.00 49.00 114 ASN A C 1
ATOM 854 O O . ASN A 1 112 ? 12.817 17.195 -5.495 1.00 50.48 114 ASN A O 1
ATOM 859 N N . GLY A 1 113 ? 15.068 17.504 -5.396 1.00 46.66 115 GLY A N 1
ATOM 860 C CA . GLY A 1 113 ? 15.084 18.611 -4.421 1.00 45.50 115 GLY A CA 1
ATOM 861 C C . GLY A 1 113 ? 14.693 18.191 -3.009 1.00 44.17 115 GLY A C 1
ATOM 862 O O . GLY A 1 113 ? 14.449 19.086 -2.159 1.00 44.22 115 GLY A O 1
ATOM 863 N N . ALA A 1 114 ? 14.618 16.894 -2.722 1.00 42.06 116 ALA A N 1
ATOM 864 C CA . ALA A 1 114 ? 14.175 16.428 -1.396 1.00 39.91 116 ALA A CA 1
ATOM 865 C C . ALA A 1 114 ? 15.167 15.419 -0.810 1.00 38.04 116 ALA A C 1
ATOM 866 O O . ALA A 1 114 ? 15.842 14.680 -1.577 1.00 37.67 116 ALA A O 1
ATOM 868 N N . LEU A 1 115 ? 15.217 15.393 0.517 1.00 34.68 117 LEU A N 1
ATOM 869 C CA . LEU A 1 115 ? 16.024 14.457 1.309 1.00 33.86 117 LEU A CA 1
ATOM 870 C C . LEU A 1 115 ? 15.113 13.289 1.707 1.00 33.45 117 LEU A C 1
ATOM 871 O O . LEU A 1 115 ? 14.123 13.518 2.450 1.00 32.58 117 LEU A O 1
ATOM 876 N N . TYR A 1 116 ? 15.422 12.102 1.191 1.00 32.92 118 TYR A N 1
ATOM 877 C CA . TYR A 1 116 ? 14.703 10.849 1.497 1.00 33.70 118 TYR A CA 1
ATOM 878 C C . TYR A 1 116 ? 15.519 10.061 2.502 1.00 32.93 118 TYR A C 1
ATOM 879 O O . TYR A 1 116 ? 16.729 9.874 2.274 1.00 33.07 118 TYR A O 1
ATOM 888 N N . ASN A 1 117 ? 14.868 9.633 3.579 1.00 33.15 119 ASN A N 1
ATOM 889 C CA . ASN A 1 117 ? 15.378 8.572 4.471 1.00 32.26 119 ASN A CA 1
ATOM 890 C C . ASN A 1 117 ? 14.539 7.329 4.195 1.00 33.64 119 ASN A C 1
ATOM 891 O O . ASN A 1 117 ? 13.375 7.306 4.611 1.00 34.16 119 ASN A O 1
ATOM 896 N N . ARG A 1 118 ? 15.100 6.342 3.496 1.00 34.91 120 ARG A N 1
ATOM 897 C CA . ARG A 1 118 ? 14.419 5.042 3.229 1.00 35.78 120 ARG A CA 1
ATOM 898 C C . ARG A 1 118 ? 14.976 3.957 4.149 1.00 34.25 120 ARG A C 1
ATOM 899 O O . ARG A 1 118 ? 16.192 3.676 4.091 1.00 33.52 120 ARG A O 1
ATOM 907 N N . VAL A 1 119 ? 14.109 3.371 4.974 1.00 34.51 121 VAL A N 1
ATOM 908 C CA . VAL A 1 119 ? 14.526 2.627 6.192 1.00 33.20 121 VAL A CA 1
ATOM 909 C C . VAL A 1 119 ? 13.957 1.205 6.143 1.00 34.65 121 VAL A C 1
ATOM 910 O O . VAL A 1 119 ? 12.749 1.049 5.918 1.00 34.57 121 VAL A O 1
ATOM 914 N N . LYS A 1 120 ? 14.823 0.217 6.355 1.00 34.92 122 LYS A N 1
ATOM 915 C CA . LYS A 1 120 ? 14.423 -1.172 6.692 1.00 37.45 122 LYS A CA 1
ATOM 916 C C . LYS A 1 120 ? 14.695 -1.362 8.184 1.00 34.53 122 LYS A C 1
ATOM 917 O O . LYS A 1 120 ? 15.849 -1.363 8.555 1.00 32.76 122 LYS A O 1
ATOM 923 N N . PHE A 1 121 ? 13.644 -1.529 8.979 1.00 33.88 123 PHE A N 1
ATOM 924 C CA . PHE A 1 121 ? 13.668 -1.529 10.461 1.00 32.29 123 PHE A CA 1
ATOM 925 C C . PHE A 1 121 ? 13.253 -2.920 10.935 1.00 33.02 123 PHE A C 1
ATOM 926 O O . PHE A 1 121 ? 12.070 -3.263 10.793 1.00 35.64 123 PHE A O 1
ATOM 934 N N . ASN A 1 122 ? 14.207 -3.722 11.403 1.00 31.60 124 ASN A N 1
ATOM 935 C CA A ASN A 1 122 ? 13.935 -5.098 11.893 0.50 32.33 124 ASN A CA 1
ATOM 936 C CA B ASN A 1 122 ? 13.955 -5.100 11.893 0.50 32.17 124 ASN A CA 1
ATOM 937 C C . ASN A 1 122 ? 14.229 -5.142 13.394 1.00 31.54 124 ASN A C 1
ATOM 938 O O . ASN A 1 122 ? 15.201 -4.507 13.820 1.00 29.48 124 ASN A O 1
ATOM 947 N N . GLY A 1 123 ? 13.390 -5.847 14.139 1.00 32.43 125 GLY A N 1
ATOM 948 C CA . GLY A 1 123 ? 13.562 -6.049 15.590 1.00 33.00 125 GLY A CA 1
ATOM 949 C C . GLY A 1 123 ? 13.270 -7.492 15.933 1.00 34.03 125 GLY A C 1
ATOM 950 O O . GLY A 1 123 ? 12.316 -8.061 15.345 1.00 35.14 125 GLY A O 1
ATOM 951 N N . SER A 1 124 ? 14.077 -8.085 16.800 1.00 34.17 126 SER A N 1
ATOM 952 C CA . SER A 1 124 ? 13.821 -9.445 17.326 1.00 35.26 126 SER A CA 1
ATOM 953 C C . SER A 1 124 ? 14.201 -9.515 18.806 1.00 34.57 126 SER A C 1
ATOM 954 O O . SER A 1 124 ? 14.967 -8.633 19.274 1.00 32.50 126 SER A O 1
ATOM 957 N N . GLY A 1 125 ? 13.642 -10.512 19.492 1.00 34.62 127 GLY A N 1
ATOM 958 C CA . GLY A 1 125 ? 13.901 -10.835 20.901 1.00 35.16 127 GLY A CA 1
ATOM 959 C C . GLY A 1 125 ? 13.173 -9.905 21.850 1.00 34.62 127 GLY A C 1
ATOM 960 O O . GLY A 1 125 ? 13.511 -9.916 23.007 1.00 33.23 127 GLY A O 1
ATOM 961 N N . PHE A 1 126 ? 12.216 -9.101 21.384 1.00 35.58 128 PHE A N 1
ATOM 962 C CA . PHE A 1 126 ? 11.539 -8.111 22.268 1.00 36.29 128 PHE A CA 1
ATOM 963 C C . PHE A 1 126 ? 10.592 -8.863 23.202 1.00 37.93 128 PHE A C 1
ATOM 964 O O . PHE A 1 126 ? 9.939 -9.803 22.771 1.00 39.33 128 PHE A O 1
ATOM 972 N N . ARG A 1 127 ? 10.569 -8.452 24.464 1.00 39.11 129 ARG A N 1
ATOM 973 C CA . ARG A 1 127 ? 9.798 -9.113 25.545 1.00 41.85 129 ARG A CA 1
ATOM 974 C C . ARG A 1 127 ? 8.355 -8.617 25.558 1.00 41.92 129 ARG A C 1
ATOM 975 O O . ARG A 1 127 ? 8.119 -7.399 25.394 1.00 39.88 129 ARG A O 1
ATOM 983 N N . LYS A 1 128 ? 7.439 -9.558 25.752 1.00 43.20 130 LYS A N 1
ATOM 984 C CA . LYS A 1 128 ? 5.980 -9.325 25.790 1.00 45.41 130 LYS A CA 1
ATOM 985 C C . LYS A 1 128 ? 5.637 -8.166 26.731 1.00 44.19 130 LYS A C 1
ATOM 986 O O . LYS A 1 128 ? 4.950 -7.261 26.301 1.00 45.02 130 LYS A O 1
ATOM 992 N N . ASP A 1 129 ? 6.076 -8.191 27.978 1.00 44.18 131 ASP A N 1
ATOM 993 C CA . ASP A 1 129 ? 5.661 -7.162 28.971 1.00 45.36 131 ASP A CA 1
ATOM 994 C C . ASP A 1 129 ? 6.750 -6.093 29.074 1.00 42.24 131 ASP A C 1
ATOM 995 O O . ASP A 1 129 ? 6.858 -5.487 30.154 1.00 41.99 131 ASP A O 1
ATOM 1000 N N . GLY A 1 130 ? 7.535 -5.904 28.007 1.00 39.03 132 GLY A N 1
ATOM 1001 C CA . GLY A 1 130 ? 8.647 -4.945 27.971 1.00 36.52 132 GLY A CA 1
ATOM 1002 C C . GLY A 1 130 ? 8.136 -3.574 27.606 1.00 36.15 132 GLY A C 1
ATOM 1003 O O . GLY A 1 130 ? 6.992 -3.480 27.131 1.00 38.33 132 GLY A O 1
ATOM 1004 N N . ASN A 1 131 ? 8.987 -2.555 27.740 1.00 34.78 133 ASN A N 1
ATOM 1005 C CA . ASN A 1 131 ? 8.640 -1.134 27.459 1.00 34.15 133 ASN A CA 1
ATOM 1006 C C . ASN A 1 131 ? 8.456 -0.867 25.953 1.00 32.97 133 ASN A C 1
ATOM 1007 O O . ASN A 1 131 ? 7.783 0.131 25.593 1.00 32.73 133 ASN A O 1
ATOM 1012 N N . VAL A 1 132 ? 9.061 -1.688 25.099 1.00 32.93 134 VAL A N 1
ATOM 1013 C CA . VAL A 1 132 ? 9.050 -1.484 23.617 1.00 32.52 134 VAL A CA 1
ATOM 1014 C C . VAL A 1 132 ? 7.697 -1.968 23.081 1.00 33.90 134 VAL A C 1
ATOM 1015 O O . VAL A 1 132 ? 6.902 -1.115 22.625 1.00 34.24 134 VAL A O 1
ATOM 1019 N N . LEU A 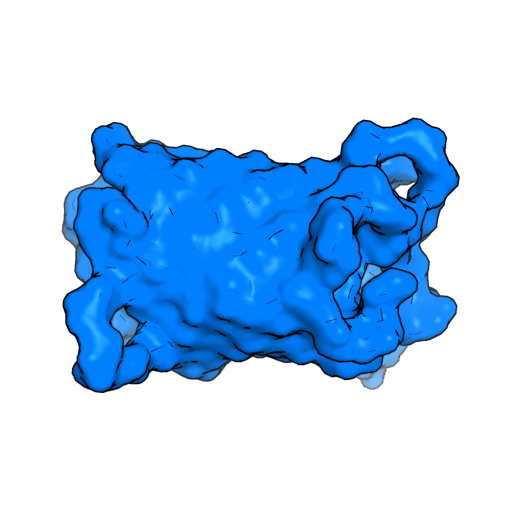1 133 ? 7.395 -3.264 23.178 1.00 34.89 135 LEU A N 1
ATOM 1020 C CA . LEU A 1 133 ? 6.087 -3.810 22.726 1.00 37.04 135 LEU A CA 1
ATOM 1021 C C . LEU A 1 133 ? 4.966 -3.266 23.628 1.00 38.85 135 LEU A C 1
ATOM 1022 O O . LEU A 1 133 ? 3.859 -3.073 23.134 1.00 40.66 135 LEU A O 1
ATOM 1027 N N . GLY A 1 134 ? 5.236 -2.995 24.903 1.00 39.40 136 GLY A N 1
ATOM 1028 C CA . GLY A 1 134 ? 4.249 -2.387 25.815 1.00 40.57 136 GLY A CA 1
ATOM 1029 C C . GLY A 1 134 ? 3.990 -0.910 25.532 1.00 40.35 136 GLY A C 1
ATOM 1030 O O . GLY A 1 134 ? 3.065 -0.366 26.149 1.00 41.05 136 GLY A O 1
ATOM 1031 N N . LYS A 1 135 ? 4.767 -0.257 24.661 1.00 39.20 137 LYS A N 1
ATOM 1032 C CA . LYS A 1 135 ? 4.573 1.183 24.349 1.00 40.49 137 LYS A CA 1
ATOM 1033 C C . LYS A 1 135 ? 4.557 1.995 25.650 1.00 40.98 137 LYS A C 1
ATOM 1034 O O . LYS A 1 135 ? 3.575 2.701 25.890 1.00 41.84 137 LYS A O 1
ATOM 1040 N N . LYS A 1 136 ? 5.621 1.891 26.442 1.00 41.14 138 LYS A N 1
ATOM 1041 C CA . LYS A 1 136 ? 5.756 2.547 27.766 1.00 42.66 138 LYS A CA 1
ATOM 1042 C C . LYS A 1 136 ? 6.902 3.567 27.712 1.00 40.80 138 LYS A C 1
ATOM 1043 O O . LYS A 1 136 ? 7.402 3.926 28.783 1.00 39.72 138 LYS A O 1
ATOM 1049 N N . LEU A 1 137 ? 7.295 4.010 26.512 1.00 40.83 139 LEU A N 1
ATOM 1050 C CA . LEU A 1 137 ? 8.436 4.950 26.315 1.00 39.32 139 LEU A CA 1
ATOM 1051 C C . LEU A 1 137 ? 7.907 6.347 25.974 1.00 40.06 139 LEU A C 1
ATOM 1052 O O . LEU A 1 137 ? 6.776 6.452 25.492 1.00 40.39 139 LEU A O 1
ATOM 1057 N N . ASP A 1 138 ? 8.712 7.373 26.253 1.00 40.06 140 ASP A N 1
ATOM 1058 C CA . ASP A 1 138 ? 8.362 8.801 26.035 1.00 41.50 140 ASP A CA 1
ATOM 1059 C C . ASP A 1 138 ? 9.622 9.549 25.590 1.00 39.72 140 ASP A C 1
ATOM 1060 O O . ASP A 1 138 ? 10.701 9.376 26.222 1.00 38.87 140 ASP A O 1
ATOM 1065 N N . LEU A 1 139 ? 9.471 10.367 24.552 1.00 38.98 141 LEU A N 1
ATOM 1066 C CA . LEU A 1 139 ? 10.479 11.361 24.102 1.00 37.86 141 LEU A CA 1
ATOM 1067 C C . LEU A 1 139 ? 9.804 12.733 23.999 1.00 37.33 141 LEU A C 1
ATOM 1068 O O . LEU A 1 139 ? 9.870 13.332 22.933 1.00 37.87 141 LEU A O 1
ATOM 1073 N N . THR A 1 140 ? 9.185 13.223 25.066 1.00 37.66 142 THR A N 1
ATOM 1074 C CA . THR A 1 140 ? 8.472 14.531 25.069 1.00 38.39 142 THR A CA 1
ATOM 1075 C C . THR A 1 140 ? 9.480 15.661 24.827 1.00 37.29 142 THR A C 1
ATOM 1076 O O . THR A 1 140 ? 9.253 16.464 23.950 1.00 36.03 142 THR A O 1
ATOM 1080 N N . SER A 1 141 ? 10.586 15.658 25.561 1.00 36.52 143 SER A N 1
ATOM 1081 C CA . SER A 1 141 ? 11.690 16.629 25.421 1.00 35.75 143 SER A CA 1
ATOM 1082 C C . SER A 1 141 ? 12.980 15.997 25.940 1.00 35.59 143 SER A C 1
ATOM 1083 O O . SER A 1 141 ? 13.143 15.880 27.171 1.00 36.03 143 SER A O 1
ATOM 1086 N N . ILE A 1 142 ? 13.890 15.620 25.052 1.00 33.45 144 ILE A N 1
ATOM 1087 C CA . ILE A 1 142 ? 15.073 14.845 25.499 1.00 32.91 144 ILE A CA 1
ATOM 1088 C C . ILE A 1 142 ? 16.292 15.205 24.661 1.00 30.86 144 ILE A C 1
ATOM 1089 O O . ILE A 1 142 ? 16.190 15.300 23.445 1.00 30.74 144 ILE A O 1
ATOM 1094 N N . GLY A 1 143 ? 17.415 15.376 25.337 1.00 30.22 145 GLY A N 1
ATOM 1095 C CA . GLY A 1 143 ? 18.715 15.618 24.705 1.00 29.64 145 GLY A CA 1
ATOM 1096 C C . GLY A 1 143 ? 19.454 14.301 24.650 1.00 27.67 145 GLY A C 1
ATOM 1097 O O . GLY A 1 143 ? 19.392 13.582 25.659 1.00 28.10 145 GLY A O 1
ATOM 1098 N N . THR A 1 144 ? 20.175 14.068 23.561 1.00 26.42 146 THR A N 1
ATOM 1099 C CA . THR A 1 144 ? 21.000 12.867 23.293 1.00 27.53 146 THR A CA 1
ATOM 1100 C C . THR A 1 144 ? 22.338 13.337 22.742 1.00 26.67 146 THR A C 1
ATOM 1101 O O . THR A 1 144 ? 22.346 14.242 21.932 1.00 26.87 146 THR A O 1
ATOM 1105 N N . CYS A 1 145 ? 23.428 12.704 23.144 1.00 26.81 147 CYS A N 1
ATOM 1106 C CA . CYS A 1 145 ? 24.770 13.019 22.611 1.00 27.61 147 CYS A CA 1
ATOM 1107 C C . CYS A 1 145 ? 25.231 11.839 21.761 1.00 26.91 147 CYS A C 1
ATOM 1108 O O . CYS A 1 145 ? 25.287 10.718 22.291 1.00 27.55 147 CYS A O 1
ATOM 1111 N N . ILE A 1 146 ? 25.534 12.071 20.486 1.00 27.27 148 ILE A N 1
ATOM 1112 C CA . ILE A 1 146 ? 25.960 10.996 19.539 1.00 26.22 148 ILE A CA 1
ATOM 1113 C C . ILE A 1 146 ? 27.459 11.164 19.245 1.00 25.66 148 ILE A C 1
ATOM 1114 O O . ILE A 1 146 ? 27.890 12.309 18.896 1.00 27.14 148 ILE A O 1
ATOM 1119 N N . TYR A 1 147 ? 28.228 10.086 19.352 1.00 23.60 149 TYR A N 1
ATOM 1120 C CA . TYR A 1 147 ? 29.666 10.106 19.028 1.00 24.17 149 TYR A CA 1
ATOM 1121 C C . TYR A 1 147 ? 29.801 9.784 17.546 1.00 24.73 149 TYR A C 1
ATOM 1122 O O . TYR A 1 147 ? 29.182 8.808 17.088 1.00 23.60 149 TYR A O 1
ATOM 1131 N N . ILE A 1 148 ? 30.513 10.650 16.827 1.00 25.39 150 ILE A N 1
ATOM 1132 C CA . ILE A 1 148 ? 30.778 10.542 15.378 1.00 26.17 150 ILE A CA 1
ATOM 1133 C C . ILE A 1 148 ? 32.277 10.402 15.210 1.00 27.36 150 ILE A C 1
ATOM 1134 O O . ILE A 1 148 ? 32.985 11.238 15.755 1.00 27.37 150 ILE A O 1
ATOM 1139 N N . MET A 1 149 ? 32.746 9.471 14.387 1.00 28.10 151 MET A N 1
ATOM 1140 C CA . MET A 1 149 ? 34.181 9.481 14.020 1.00 29.31 151 MET A CA 1
ATOM 1141 C C . MET A 1 149 ? 34.375 8.730 12.699 1.00 29.55 151 MET A C 1
ATOM 1142 O O . MET A 1 149 ? 33.448 8.017 12.300 1.00 28.08 151 MET A O 1
ATOM 1147 N N . GLY A 1 150 ? 35.555 8.878 12.106 1.00 29.91 152 GLY A N 1
ATOM 1148 C CA . GLY A 1 150 ? 36.000 8.090 10.948 1.00 32.68 152 GLY A CA 1
ATOM 1149 C C . GLY A 1 150 ? 36.109 6.621 11.315 1.00 33.07 152 GLY A C 1
ATOM 1150 O O . GLY A 1 150 ? 36.512 6.309 12.457 1.00 34.12 152 GLY A O 1
ATOM 1151 N N . ASN A 1 151 ? 35.709 5.736 10.413 1.00 33.34 153 ASN A N 1
ATOM 1152 C CA . ASN A 1 151 ? 35.956 4.283 10.594 1.00 34.41 153 ASN A CA 1
ATOM 1153 C C . ASN A 1 151 ? 37.468 4.058 10.433 1.00 37.36 153 ASN A C 1
ATOM 1154 O O . ASN A 1 151 ? 38.188 5.006 10.032 1.00 37.55 153 ASN A O 1
ATOM 1159 N N . ASP A 1 152 ? 37.949 2.860 10.760 1.00 40.44 154 ASP A N 1
ATOM 1160 C CA . ASP A 1 152 ? 39.403 2.555 10.854 1.00 43.44 154 ASP A CA 1
ATOM 1161 C C . ASP A 1 152 ? 40.048 2.616 9.464 1.00 46.20 154 ASP A C 1
ATOM 1162 O O . ASP A 1 152 ? 41.247 2.956 9.407 1.00 46.94 154 ASP A O 1
ATOM 1167 N N . GLU A 1 153 ? 39.284 2.315 8.406 1.00 47.88 155 GLU A N 1
ATOM 1168 C CA . GLU A 1 153 ? 39.744 2.299 6.984 1.00 50.31 155 GLU A CA 1
ATOM 1169 C C . GLU A 1 153 ? 39.728 3.723 6.407 1.00 47.86 155 GLU A C 1
ATOM 1170 O O . GLU A 1 153 ? 40.325 3.919 5.363 1.00 48.19 155 GLU A O 1
ATOM 1176 N N . GLY A 1 154 ? 39.034 4.680 7.031 1.00 45.72 156 GLY A N 1
ATOM 1177 C CA . GLY A 1 154 ? 38.976 6.071 6.539 1.00 43.75 156 GLY A CA 1
ATOM 1178 C C . GLY A 1 154 ? 38.186 6.181 5.244 1.00 43.34 156 GLY A C 1
ATOM 1179 O O . GLY A 1 154 ? 38.487 7.064 4.422 1.00 42.89 156 GLY A O 1
ATOM 1180 N N . THR A 1 155 ? 37.176 5.327 5.090 1.00 42.55 157 THR A N 1
ATOM 1181 C CA . THR A 1 155 ? 36.252 5.270 3.925 1.00 40.54 157 THR A CA 1
ATOM 1182 C C . THR A 1 155 ? 34.843 5.707 4.348 1.00 37.23 157 THR A C 1
ATOM 1183 O O . THR A 1 155 ? 33.991 5.890 3.469 1.00 36.12 157 THR A O 1
ATOM 1187 N N . GLY A 1 156 ? 34.592 5.827 5.654 1.00 33.51 158 GLY A N 1
ATOM 1188 C CA . GLY A 1 156 ? 33.247 6.081 6.179 1.00 32.10 158 GLY A CA 1
ATOM 1189 C C . GLY A 1 156 ? 33.291 6.411 7.659 1.00 31.10 158 GLY A C 1
ATOM 1190 O O . GLY A 1 156 ? 34.382 6.630 8.191 1.00 31.60 158 GLY A O 1
ATOM 1191 N N . LEU A 1 157 ? 32.138 6.358 8.302 1.00 30.07 159 LEU A N 1
ATOM 1192 C CA A LEU A 1 157 ? 31.954 6.731 9.727 0.50 28.97 159 LEU A CA 1
ATOM 1193 C CA B LEU A 1 157 ? 31.970 6.726 9.730 0.50 28.63 159 LEU A CA 1
ATOM 1194 C C . LEU A 1 157 ? 31.638 5.497 10.572 1.00 28.98 159 LEU A C 1
ATOM 1195 O O . LEU A 1 157 ? 31.063 4.511 10.036 1.00 28.96 159 LEU A O 1
ATOM 1204 N N . LYS A 1 158 ? 31.963 5.591 11.851 1.00 29.13 160 LYS A N 1
ATOM 1205 C CA . LYS A 1 158 ? 31.369 4.752 12.907 1.00 28.91 160 LYS A CA 1
ATOM 1206 C C . LYS A 1 158 ? 30.894 5.713 13.999 1.00 27.61 160 LYS A C 1
ATOM 1207 O O . LYS A 1 158 ? 31.290 6.910 14.021 1.00 26.38 160 LYS A O 1
ATOM 1213 N N . GLY A 1 159 ? 30.059 5.208 14.873 1.00 26.26 161 GLY A N 1
ATOM 1214 C CA . GLY A 1 159 ? 29.493 6.017 15.954 1.00 25.64 161 GLY A CA 1
ATOM 1215 C C . GLY A 1 159 ? 28.916 5.118 17.009 1.00 25.09 161 GLY A C 1
ATOM 1216 O O . GLY A 1 159 ? 28.702 3.901 16.764 1.00 24.00 161 GLY A O 1
ATOM 1217 N N . VAL A 1 160 ? 28.622 5.723 18.133 1.00 25.18 162 VAL A N 1
ATOM 1218 C CA . VAL A 1 160 ? 28.015 5.033 19.289 1.00 25.57 162 VAL A CA 1
ATOM 1219 C C . VAL A 1 160 ? 27.224 6.103 20.028 1.00 25.54 162 VAL A C 1
ATOM 1220 O O . VAL A 1 160 ? 27.648 7.284 20.051 1.00 24.40 162 VAL A O 1
ATOM 1224 N N . PHE A 1 161 ? 26.135 5.684 20.643 1.00 25.27 163 PHE A N 1
ATOM 1225 C CA . PHE A 1 161 ? 25.417 6.538 21.601 1.00 24.78 163 PHE A CA 1
ATOM 1226 C C . PHE A 1 161 ? 24.395 5.702 22.349 1.00 25.36 163 PHE A C 1
ATOM 1227 O O . PHE A 1 161 ? 24.045 4.557 21.914 1.00 24.82 163 PHE A O 1
ATOM 1235 N N . ASN A 1 162 ? 23.994 6.276 23.469 1.00 23.94 164 ASN A N 1
ATOM 1236 C CA . ASN A 1 162 ? 22.881 5.817 24.328 1.00 25.29 164 ASN A CA 1
ATOM 1237 C C . ASN A 1 162 ? 21.725 6.807 24.143 1.00 26.35 164 ASN A C 1
ATOM 1238 O O . ASN A 1 162 ? 22.011 7.959 23.845 1.00 27.30 164 ASN A O 1
ATOM 1243 N N . LYS A 1 163 ? 20.490 6.321 24.181 1.00 27.17 165 LYS A N 1
ATOM 1244 C CA . LYS A 1 163 ? 19.281 7.115 24.482 1.00 27.71 165 LYS A CA 1
ATOM 1245 C C . LYS A 1 163 ? 18.721 6.579 25.794 1.00 28.41 165 LYS A C 1
ATOM 1246 O O . LYS A 1 163 ? 18.601 5.320 25.996 1.00 27.97 165 LYS A O 1
ATOM 1252 N N . ALA A 1 164 ? 18.459 7.521 26.676 1.00 28.77 166 ALA A N 1
ATOM 1253 C CA . ALA A 1 164 ? 17.888 7.281 28.002 1.00 30.31 166 ALA A CA 1
ATOM 1254 C C . ALA A 1 164 ? 16.407 7.609 27.909 1.00 30.66 166 ALA A C 1
ATOM 1255 O O . ALA A 1 164 ? 16.019 8.673 28.393 1.00 30.37 166 ALA A O 1
ATOM 1257 N N . PHE A 1 165 ? 15.621 6.695 27.326 1.00 30.10 167 PHE A N 1
ATOM 1258 C CA . PHE A 1 165 ? 14.165 6.878 27.132 1.00 30.65 167 PHE A CA 1
ATOM 1259 C C . PHE A 1 165 ? 13.493 7.025 28.479 1.00 32.11 167 PHE A C 1
ATOM 1260 O O . PHE A 1 165 ? 13.746 6.192 29.368 1.00 32.37 167 PHE A O 1
ATOM 1268 N N . LYS A 1 166 ? 12.625 8.016 28.599 1.00 33.79 168 LYS A N 1
ATOM 1269 C CA . LYS A 1 166 ? 11.698 8.080 29.748 1.00 35.45 168 LYS A CA 1
ATOM 1270 C C . LYS A 1 166 ? 10.744 6.877 29.652 1.00 35.53 168 LYS A C 1
ATOM 1271 O O . LYS A 1 166 ? 10.211 6.602 28.537 1.00 33.86 168 LYS A O 1
ATOM 1277 N N . VAL A 1 167 ? 10.545 6.177 30.762 1.00 36.03 169 VAL A N 1
ATOM 1278 C CA . VAL A 1 167 ? 9.587 5.040 30.862 1.00 39.05 169 VAL A CA 1
ATOM 1279 C C . VAL A 1 167 ? 8.339 5.521 31.601 1.00 43.52 169 VAL A C 1
ATOM 1280 O O . VAL A 1 167 ? 8.473 5.896 32.770 1.00 43.06 169 VAL A O 1
ATOM 1284 N N . ILE A 1 168 ? 7.182 5.478 30.934 1.00 47.86 170 ILE A N 1
ATOM 1285 C CA . ILE A 1 168 ? 5.885 5.997 31.461 1.00 50.84 170 ILE A CA 1
ATOM 1286 C C . ILE A 1 168 ? 5.517 5.139 32.665 1.00 52.27 170 ILE A C 1
ATOM 1287 O O . ILE A 1 168 ? 5.309 3.937 32.478 1.00 52.45 170 ILE A O 1
ATOM 1292 N N . GLY A 1 169 ? 5.536 5.740 33.860 1.00 54.63 171 GLY A N 1
ATOM 1293 C CA . GLY A 1 169 ? 5.223 5.072 35.135 1.00 55.33 171 GLY A CA 1
ATOM 1294 C C . GLY A 1 169 ? 6.404 4.276 35.648 1.00 55.24 171 GLY A C 1
ATOM 1295 O O . GLY A 1 169 ? 6.243 3.534 36.632 1.00 55.82 171 GLY A O 1
ATOM 1296 N N . GLY A 1 170 ? 7.553 4.403 34.984 1.00 53.61 172 GLY A N 1
ATOM 1297 C CA . GLY A 1 170 ? 8.836 3.825 35.425 1.00 51.25 172 GLY A CA 1
ATOM 1298 C C . GLY A 1 170 ? 9.886 4.916 35.547 1.00 48.89 172 GLY A C 1
ATOM 1299 O O . GLY A 1 170 ? 9.498 6.082 35.810 1.00 51.07 172 GLY A O 1
ATOM 1300 N N . ASN A 1 171 ? 11.148 4.560 35.291 1.00 44.74 173 ASN A N 1
ATOM 1301 C CA . ASN A 1 171 ? 12.335 5.450 35.381 1.00 41.92 173 ASN A CA 1
ATOM 1302 C C . ASN A 1 171 ? 12.863 5.754 33.961 1.00 39.19 173 ASN A C 1
ATOM 1303 O O . ASN A 1 171 ? 12.252 6.578 33.258 1.00 37.83 173 ASN A O 1
ATOM 1308 N N . ARG A 1 172 ? 13.984 5.153 33.561 1.00 37.87 174 ARG A N 1
ATOM 1309 C CA . ARG A 1 172 ? 14.621 5.413 32.243 1.00 37.20 174 ARG A CA 1
ATOM 1310 C C . ARG A 1 172 ? 15.061 4.081 31.647 1.00 36.90 174 ARG A C 1
ATOM 1311 O O . ARG A 1 172 ? 15.481 3.215 32.387 1.00 37.93 174 ARG A O 1
ATOM 1319 N N . GLN A 1 173 ? 14.995 3.941 30.333 1.00 35.21 175 GLN A N 1
ATOM 1320 C CA . GLN A 1 173 ? 15.436 2.693 29.682 1.00 33.81 175 GLN A CA 1
ATOM 1321 C C . GLN A 1 173 ? 16.514 3.116 28.689 1.00 32.16 175 GLN A C 1
ATOM 1322 O O . GLN A 1 173 ? 16.235 4.008 27.835 1.00 28.96 175 GLN A O 1
ATOM 1328 N N . ILE A 1 174 ? 17.701 2.534 28.855 1.00 31.80 176 ILE A N 1
ATOM 1329 C CA . ILE A 1 174 ? 18.890 2.784 28.002 1.00 32.11 176 ILE A CA 1
ATOM 1330 C C . ILE A 1 174 ? 18.764 1.902 26.772 1.00 31.49 176 ILE A C 1
ATOM 1331 O O . ILE A 1 174 ? 18.597 0.659 26.918 1.00 33.30 176 ILE A O 1
ATOM 1336 N N . ALA A 1 175 ? 18.878 2.518 25.608 1.00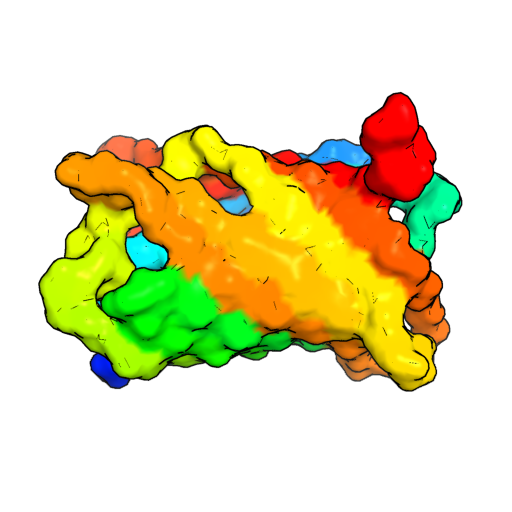 31.35 177 ALA A N 1
ATOM 1337 C CA . ALA A 1 175 ? 19.114 1.803 24.341 1.00 31.26 177 ALA A CA 1
ATOM 1338 C C . ALA A 1 175 ? 20.500 2.214 23.843 1.00 30.73 177 ALA A C 1
ATOM 1339 O O . ALA A 1 175 ? 20.778 3.415 23.675 1.00 29.97 177 ALA A O 1
ATOM 1341 N N . SER A 1 176 ? 21.331 1.209 23.642 1.00 30.54 178 SER A N 1
ATOM 1342 C CA . SER A 1 176 ? 22.716 1.333 23.168 1.00 30.46 178 SER A CA 1
ATOM 1343 C C . SER A 1 176 ? 22.714 1.228 21.637 1.00 28.93 178 SER A C 1
ATOM 1344 O O . SER A 1 176 ? 22.169 0.236 21.078 1.00 27.45 178 SER A O 1
ATOM 1347 N N . HIS A 1 177 ? 23.270 2.227 20.962 1.00 26.37 179 HIS A N 1
ATOM 1348 C CA . HIS A 1 177 ? 23.346 2.239 19.486 1.00 25.43 179 HIS A CA 1
ATOM 1349 C C . HIS A 1 177 ? 24.806 2.141 19.050 1.00 25.74 179 HIS A C 1
ATOM 1350 O O . HIS A 1 177 ? 25.649 2.879 19.579 1.00 23.67 179 HIS A O 1
ATOM 1357 N N . VAL A 1 178 ? 25.058 1.269 18.076 1.00 26.11 180 VAL A N 1
ATOM 1358 C CA A VAL A 1 178 ? 26.313 1.174 17.270 0.50 27.28 180 VAL A CA 1
ATOM 1359 C CA B VAL A 1 178 ? 26.326 1.285 17.289 0.50 27.39 180 VAL A CA 1
ATOM 1360 C C . VAL A 1 178 ? 25.918 1.627 15.855 1.00 27.83 180 VAL A C 1
ATOM 1361 O O . VAL A 1 178 ? 24.940 1.076 15.360 1.00 28.63 180 VAL A O 1
ATOM 1368 N N . GLN A 1 179 ? 26.585 2.594 15.247 1.00 28.28 181 GLN A N 1
ATOM 1369 C CA . GLN A 1 179 ? 26.185 3.008 13.873 1.00 27.89 181 GLN A CA 1
ATOM 1370 C C . GLN A 1 179 ? 27.396 2.990 12.962 1.00 28.26 181 GLN A C 1
ATOM 1371 O O . GLN A 1 179 ? 28.522 3.202 13.445 1.00 27.49 181 GLN A O 1
ATOM 1377 N N . THR A 1 180 ? 27.123 2.808 11.674 1.00 29.11 182 THR A N 1
ATOM 1378 C CA . THR A 1 180 ? 28.082 3.038 10.579 1.00 29.33 182 THR A CA 1
ATOM 1379 C C . THR A 1 180 ? 27.399 3.889 9.502 1.00 29.05 182 THR A C 1
ATOM 1380 O O . THR A 1 180 ? 26.172 3.837 9.349 1.00 27.83 182 THR A O 1
ATOM 1384 N N . GLN A 1 181 ? 28.189 4.670 8.791 1.00 29.50 183 GLN A N 1
ATOM 1385 C CA . GLN A 1 181 ? 27.708 5.387 7.592 1.00 30.36 183 GLN A CA 1
ATOM 1386 C C . GLN A 1 181 ? 28.777 5.168 6.534 1.00 31.40 183 GLN A C 1
ATOM 1387 O O . GLN A 1 181 ? 29.985 5.333 6.867 1.00 32.01 183 GLN A O 1
ATOM 1393 N N . THR A 1 182 ? 28.327 4.740 5.358 1.00 31.74 184 THR A N 1
ATOM 1394 C CA A THR A 1 182 ? 29.179 4.456 4.179 0.50 33.19 184 THR A CA 1
ATOM 1395 C CA B THR A 1 182 ? 29.165 4.429 4.175 0.50 33.13 184 THR A CA 1
ATOM 1396 C C . THR A 1 182 ? 28.572 5.166 2.973 1.00 33.74 184 THR A C 1
ATOM 1397 O O . THR A 1 182 ? 27.356 5.161 2.793 1.00 33.48 184 THR A O 1
ATOM 1404 N N . PRO A 1 183 ? 29.389 5.834 2.125 1.00 34.11 185 PRO A N 1
ATOM 1405 C CA . PRO A 1 183 ? 28.864 6.519 0.935 1.00 34.83 185 PRO A CA 1
ATOM 1406 C C . PRO A 1 183 ? 28.158 5.559 -0.037 1.00 36.37 185 PRO A C 1
ATOM 1407 O O . PRO A 1 183 ? 28.674 4.474 -0.203 1.00 35.42 185 PRO A O 1
ATOM 1411 N N . ILE A 1 184 ? 27.045 5.970 -0.657 1.00 37.17 186 ILE A N 1
ATOM 1412 C CA . ILE A 1 184 ? 26.357 5.186 -1.736 1.00 40.00 186 ILE A CA 1
ATOM 1413 C C . ILE A 1 184 ? 27.153 5.322 -3.043 1.00 41.90 186 ILE A C 1
ATOM 1414 O O . ILE A 1 184 ? 27.115 4.395 -3.828 1.00 44.18 186 ILE A O 1
ATOM 1419 N N . GLY A 1 185 ? 27.811 6.449 -3.291 1.00 42.12 187 GLY A N 1
ATOM 1420 C CA . GLY A 1 185 ? 28.492 6.694 -4.574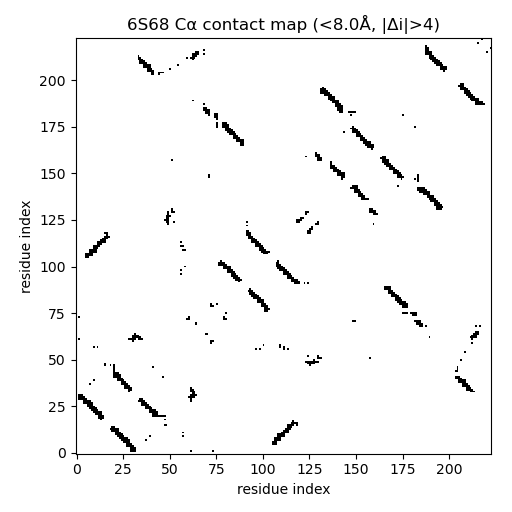 1.00 44.83 187 GLY A CA 1
ATOM 1421 C C . GLY A 1 185 ? 29.992 6.536 -4.454 1.00 45.71 187 GLY A C 1
ATOM 1422 O O . GLY A 1 185 ? 30.469 6.222 -3.344 1.00 44.93 187 GLY A O 1
ATOM 1423 N N . ASP A 1 186 ? 30.693 6.814 -5.549 1.00 48.91 188 ASP A N 1
ATOM 1424 C CA . ASP A 1 186 ? 32.166 6.702 -5.711 1.00 51.67 188 ASP A CA 1
ATOM 1425 C C . ASP A 1 186 ? 32.814 8.097 -5.618 1.00 51.74 188 ASP A C 1
ATOM 1426 O O . ASP A 1 186 ? 34.043 8.173 -5.714 1.00 54.26 188 ASP A O 1
ATOM 1431 N N . GLY A 1 187 ? 32.033 9.161 -5.414 1.00 50.26 189 GLY A N 1
ATOM 1432 C CA . GLY A 1 187 ? 32.536 10.549 -5.312 1.00 49.70 189 GLY A CA 1
ATOM 1433 C C . GLY A 1 187 ? 33.452 10.747 -4.117 1.00 47.49 189 GLY A C 1
ATOM 1434 O O . GLY A 1 187 ? 33.495 9.853 -3.280 1.00 47.34 189 GLY A O 1
ATOM 1435 N N . LEU A 1 188 ? 34.192 11.858 -4.062 1.00 46.12 190 LEU A N 1
ATOM 1436 C CA . LEU A 1 188 ? 35.120 12.175 -2.942 1.00 45.13 190 LEU A CA 1
ATOM 1437 C C . LEU A 1 188 ? 34.296 12.465 -1.681 1.00 42.81 190 LEU A C 1
ATOM 1438 O O . LEU A 1 188 ? 33.332 13.243 -1.747 1.00 42.94 190 LEU A O 1
ATOM 1443 N N . VAL A 1 189 ? 34.654 11.867 -0.556 1.00 40.86 191 VAL A N 1
ATOM 1444 C CA . VAL A 1 189 ? 33.912 12.078 0.719 1.00 39.72 191 VAL A CA 1
ATOM 1445 C C . VAL A 1 189 ? 34.874 12.664 1.739 1.00 38.50 191 VAL A C 1
ATOM 1446 O O . VAL A 1 189 ? 36.083 12.489 1.601 1.00 38.24 191 VAL A O 1
ATOM 1450 N N . SER A 1 190 ? 34.308 13.319 2.735 1.00 37.57 192 SER A N 1
ATOM 1451 C CA . SER A 1 190 ? 35.043 14.067 3.766 1.00 36.90 192 SER A CA 1
ATOM 1452 C C . SER A 1 190 ? 34.920 13.289 5.074 1.00 35.05 192 SER A C 1
ATOM 1453 O O . SER A 1 190 ? 33.791 13.008 5.494 1.00 33.74 192 SER A O 1
ATOM 1456 N N . ILE A 1 191 ? 36.045 12.869 5.635 1.00 34.45 193 ILE A N 1
ATOM 1457 C CA . ILE A 1 191 ? 36.081 11.959 6.806 1.00 33.42 193 ILE A CA 1
ATOM 1458 C C . ILE A 1 191 ? 36.516 12.766 8.015 1.00 32.24 193 ILE A C 1
ATOM 1459 O O . ILE A 1 191 ? 37.576 13.372 7.989 1.00 32.30 193 ILE A O 1
ATOM 1464 N N . PRO A 1 192 ? 35.701 12.836 9.083 1.00 30.90 194 PRO A N 1
ATOM 1465 C CA . PRO A 1 192 ? 36.056 13.611 10.265 1.00 31.07 194 PRO A CA 1
ATOM 1466 C C . PRO A 1 192 ? 36.866 12.818 11.285 1.00 31.75 194 PRO A C 1
ATOM 1467 O O . PRO A 1 192 ? 36.886 11.601 11.206 1.00 30.91 194 PRO A O 1
ATOM 1471 N N . ASP A 1 193 ? 37.476 13.507 12.250 1.00 33.68 195 ASP A N 1
ATOM 1472 C CA . ASP A 1 193 ? 37.957 12.825 13.481 1.00 35.13 195 ASP A CA 1
ATOM 1473 C C . ASP A 1 193 ? 36.833 12.894 14.513 1.00 32.78 195 ASP A C 1
ATOM 1474 O O . ASP A 1 193 ? 35.762 13.462 14.210 1.00 33.33 195 ASP A O 1
ATOM 1479 N N . TYR A 1 194 ? 37.049 12.290 15.676 1.00 31.82 196 TYR A N 1
ATOM 1480 C CA . TYR A 1 194 ? 36.054 12.175 16.759 1.00 29.73 196 TYR A CA 1
ATOM 1481 C C . TYR A 1 194 ? 35.440 13.538 17.071 1.00 29.15 196 TYR A C 1
ATOM 1482 O O . TYR A 1 194 ? 36.139 14.494 17.402 1.00 30.21 196 TYR A O 1
ATOM 1491 N N . HIS A 1 195 ? 34.126 13.601 17.036 1.00 27.82 197 HIS A N 1
ATOM 1492 C CA . HIS A 1 195 ? 33.348 14.718 17.617 1.00 27.24 197 HIS A CA 1
ATOM 1493 C C . HIS A 1 195 ? 31.995 14.153 18.033 1.00 26.22 197 HIS A C 1
ATOM 1494 O O . HIS A 1 195 ? 31.789 12.927 17.930 1.00 26.01 197 HIS A O 1
ATOM 1501 N N . VAL A 1 196 ? 31.121 15.019 18.504 1.00 26.57 198 VAL A N 1
ATOM 1502 C CA . VAL A 1 196 ? 29.790 14.625 19.013 1.00 26.14 198 VAL A CA 1
ATOM 1503 C C . VAL A 1 196 ? 28.746 15.507 18.356 1.00 26.31 198 VAL A C 1
ATOM 1504 O O . VAL A 1 196 ? 29.093 16.583 17.833 1.00 25.30 198 VAL A O 1
ATOM 1508 N N . MET A 1 197 ? 27.532 14.973 18.341 1.00 27.05 199 MET A N 1
ATOM 1509 C CA . MET A 1 197 ? 26.308 15.730 18.080 1.00 27.52 199 MET A CA 1
ATOM 1510 C C . MET A 1 197 ? 25.548 15.894 19.386 1.00 27.19 199 MET A C 1
ATOM 1511 O O . MET A 1 197 ? 25.355 14.904 20.082 1.00 28.19 199 MET A O 1
ATOM 1516 N N . HIS A 1 198 ? 25.183 17.129 19.701 1.00 26.99 200 HIS A N 1
ATOM 1517 C CA . HIS A 1 198 ? 24.157 17.460 20.712 1.00 27.70 200 HIS A CA 1
ATOM 1518 C C . HIS A 1 198 ? 22.824 17.516 19.973 1.00 28.42 200 HIS A C 1
ATOM 1519 O O . HIS A 1 198 ? 22.608 18.472 19.182 1.00 27.76 200 HIS A O 1
ATOM 1526 N N . ASN A 1 199 ? 21.979 16.513 20.197 1.00 28.53 201 ASN A N 1
ATOM 1527 C CA . ASN A 1 199 ? 20.687 16.403 19.487 1.00 28.39 201 ASN A CA 1
ATOM 1528 C C . ASN A 1 199 ? 19.551 16.528 20.493 1.00 28.45 201 ASN A C 1
ATOM 1529 O O . ASN A 1 199 ? 19.714 16.138 21.647 1.00 25.26 201 ASN A O 1
ATOM 1534 N N . HIS A 1 200 ? 18.449 17.125 20.050 1.00 28.98 202 HIS A N 1
ATOM 1535 C CA . HIS A 1 200 ? 17.219 17.271 20.861 1.00 29.13 202 HIS A CA 1
ATOM 1536 C C . HIS A 1 200 ? 16.064 16.697 20.034 1.00 29.33 202 HIS A C 1
ATOM 1537 O O . HIS A 1 200 ? 16.002 16.986 18.796 1.00 27.67 202 HIS A O 1
ATOM 1544 N N . ILE A 1 201 ? 15.209 15.920 20.700 1.00 29.69 203 ILE A N 1
ATOM 1545 C CA . ILE A 1 201 ? 13.892 15.438 20.204 1.00 30.61 203 ILE A CA 1
ATOM 1546 C C . ILE A 1 201 ? 12.786 16.004 21.093 1.00 32.61 203 ILE A C 1
ATOM 1547 O O . ILE A 1 201 ? 12.918 15.903 22.355 1.00 31.92 203 ILE A O 1
ATOM 1552 N N . ALA A 1 202 ? 11.729 16.533 20.464 1.00 32.87 204 ALA A N 1
ATOM 1553 C CA . ALA A 1 202 ? 10.409 16.753 21.091 1.00 34.99 204 ALA A CA 1
ATOM 1554 C C . ALA A 1 202 ? 9.355 16.021 20.257 1.00 36.47 204 ALA A C 1
ATOM 1555 O O . ALA A 1 202 ? 9.289 16.287 19.039 1.00 36.50 204 ALA A O 1
ATOM 1557 N N . CYS A 1 203 ? 8.637 15.070 20.856 1.00 38.27 205 CYS A N 1
ATOM 1558 C CA . CYS A 1 203 ? 7.556 14.295 20.193 1.00 40.15 205 CYS A CA 1
ATOM 1559 C C . CYS A 1 203 ? 6.223 14.774 20.740 1.00 42.20 205 CYS A C 1
ATOM 1560 O O . CYS A 1 203 ? 6.144 15.015 21.937 1.00 43.98 205 CYS A O 1
ATOM 1563 N N . SER A 1 204 ? 5.218 14.849 19.890 1.00 43.93 206 SER A N 1
ATOM 1564 C CA . SER A 1 204 ? 3.849 15.293 20.234 1.00 46.99 206 SER A CA 1
ATOM 1565 C C . SER A 1 204 ? 2.865 14.556 19.329 1.00 48.39 206 SER A C 1
ATOM 1566 O O . SER A 1 204 ? 3.300 14.040 18.275 1.00 45.70 206 SER A O 1
ATOM 1569 N N . LYS A 1 205 ? 1.597 14.533 19.735 1.00 51.19 207 LYS A N 1
ATOM 1570 C CA . LYS A 1 205 ? 0.474 13.958 18.956 1.00 53.66 207 LYS A CA 1
ATOM 1571 C C . LYS A 1 205 ? -0.481 15.102 18.618 1.00 55.36 207 LYS A C 1
ATOM 1572 O O . LYS A 1 205 ? -0.674 15.990 19.458 1.00 55.55 207 LYS A O 1
ATOM 1578 N N . ASP A 1 206 ? -1.011 15.100 17.401 1.00 57.00 208 ASP A N 1
ATOM 1579 C CA . ASP A 1 206 ? -2.122 15.988 16.997 1.00 59.31 208 ASP A CA 1
ATOM 1580 C C . ASP A 1 206 ? -3.406 15.360 17.533 1.00 61.31 208 ASP A C 1
ATOM 1581 O O . ASP A 1 206 ? -3.774 14.263 17.111 1.00 61.10 208 ASP A O 1
ATOM 1586 N N . PRO A 1 207 ? -4.095 15.999 18.512 1.00 62.77 209 PRO A N 1
ATOM 1587 C CA . PRO A 1 207 ? -5.344 15.454 19.036 1.00 64.75 209 PRO A CA 1
ATOM 1588 C C . PRO A 1 207 ? -6.418 15.446 17.934 1.00 66.90 209 PRO A C 1
ATOM 1589 O O . PRO A 1 207 ? -7.282 14.605 18.004 1.00 66.66 209 PRO A O 1
ATOM 1593 N N . SER A 1 208 ? -6.308 16.351 16.944 1.00 67.30 210 SER A N 1
ATOM 1594 C CA . SER A 1 208 ? -7.188 16.436 15.746 1.00 69.47 210 SER A CA 1
ATOM 1595 C C . SER A 1 208 ? -7.004 15.200 14.861 1.00 68.44 210 SER A C 1
ATOM 1596 O O . SER A 1 208 ? -8.010 14.671 14.364 1.00 71.29 210 SER A O 1
ATOM 1599 N N . GLU A 1 209 ? -5.760 14.772 14.656 1.00 65.58 211 GLU A N 1
ATOM 1600 C CA . GLU A 1 209 ? -5.414 13.634 13.767 1.00 63.66 211 GLU A CA 1
ATOM 1601 C C . GLU A 1 209 ? -6.069 12.373 14.332 1.00 63.73 211 GLU A C 1
ATOM 1602 O O . GLU A 1 209 ? -6.059 12.208 15.561 1.00 65.19 211 GLU A O 1
ATOM 1608 N N . THR A 1 210 ? -6.604 11.528 13.453 1.00 63.47 212 THR A N 1
ATOM 1609 C CA . THR A 1 210 ? -7.321 10.277 13.794 1.00 63.88 212 THR A CA 1
ATOM 1610 C C . THR A 1 210 ? -6.445 9.055 13.500 1.00 62.26 212 THR A C 1
ATOM 1611 O O . THR A 1 210 ? -6.709 8.024 14.132 1.00 64.71 212 THR A O 1
ATOM 1615 N N . ARG A 1 211 ? -5.449 9.143 12.603 1.00 59.44 213 ARG A N 1
ATOM 1616 C CA . ARG A 1 211 ? -4.547 7.997 12.272 1.00 56.46 213 ARG A CA 1
ATOM 1617 C C . ARG A 1 211 ? -3.449 7.877 13.333 1.00 53.08 213 ARG A C 1
ATOM 1618 O O . ARG A 1 211 ? -3.187 8.870 14.049 1.00 52.00 213 ARG A O 1
ATOM 1626 N N A ASP A 1 212 ? -2.830 6.694 13.428 0.50 51.25 214 ASP A N 1
ATOM 1627 N N B ASP A 1 212 ? -2.832 6.696 13.419 0.50 51.44 214 ASP A N 1
ATOM 1628 C CA A ASP A 1 212 ? -1.666 6.427 14.313 0.50 49.17 214 ASP A CA 1
ATOM 1629 C CA B ASP A 1 212 ? -1.664 6.424 14.292 0.50 49.48 214 ASP A CA 1
ATOM 1630 C C A ASP A 1 212 ? -0.477 7.203 13.735 0.50 46.83 214 ASP A C 1
ATOM 1631 C C B ASP A 1 212 ? -0.478 7.211 13.725 0.50 47.01 214 ASP A C 1
ATOM 1632 O O A ASP A 1 212 ? -0.102 6.931 12.573 0.50 46.09 214 ASP A O 1
ATOM 1633 O O B ASP A 1 212 ? -0.103 6.953 12.561 0.50 46.26 214 ASP A O 1
ATOM 1642 N N . HIS A 1 213 ? 0.075 8.140 14.511 1.00 45.55 215 HIS A N 1
ATOM 1643 C CA . HIS A 1 213 ? 1.070 9.133 14.034 1.00 43.79 215 HIS A CA 1
ATOM 1644 C C . HIS A 1 213 ? 1.880 9.676 15.205 1.00 42.68 215 HIS A C 1
ATOM 1645 O O . HIS A 1 213 ? 1.492 9.444 16.364 1.00 42.87 215 HIS A O 1
ATOM 1652 N N . ILE A 1 214 ? 2.959 10.398 14.898 1.00 40.84 216 ILE A N 1
ATOM 1653 C CA . ILE A 1 214 ? 3.737 11.177 15.902 1.00 39.50 216 ILE A CA 1
ATOM 1654 C C . ILE A 1 214 ? 4.430 12.316 15.159 1.00 38.60 216 ILE A C 1
ATOM 1655 O O . ILE A 1 214 ? 4.852 12.114 14.005 1.00 37.61 216 ILE A O 1
ATOM 1660 N N . ILE A 1 215 ? 4.480 13.474 15.800 1.00 38.79 217 ILE A N 1
ATOM 1661 C CA . ILE A 1 215 ? 5.128 14.696 15.274 1.00 38.09 217 ILE A CA 1
ATOM 1662 C C . ILE A 1 215 ? 6.434 14.855 16.030 1.00 36.84 217 ILE A C 1
ATOM 1663 O O . ILE A 1 215 ? 6.432 14.760 17.271 1.00 37.49 217 ILE A O 1
ATOM 1668 N N . VAL A 1 216 ? 7.511 15.038 15.282 1.00 35.85 218 VAL A N 1
ATOM 1669 C CA . VAL A 1 216 ? 8.897 15.074 15.804 1.00 34.68 218 VAL A CA 1
ATOM 1670 C C . VAL A 1 216 ? 9.548 16.381 15.379 1.00 35.20 218 VAL A C 1
ATOM 1671 O O . VAL A 1 216 ? 9.541 16.684 14.148 1.00 35.33 218 VAL A O 1
ATOM 1675 N N . LYS A 1 217 ? 10.111 17.094 16.352 1.00 34.33 219 LYS A N 1
ATOM 1676 C CA . LYS A 1 217 ? 11.061 18.192 16.085 1.00 35.09 219 LYS A CA 1
ATOM 1677 C C . LYS A 1 217 ? 12.419 17.770 16.627 1.00 33.67 219 LYS A C 1
ATOM 1678 O O . LYS A 1 217 ? 12.475 17.317 17.805 1.00 32.58 219 LYS A O 1
ATOM 1684 N N . GLU A 1 218 ? 13.460 17.915 15.804 1.00 32.31 220 GLU A N 1
ATOM 1685 C CA . GLU A 1 218 ? 14.851 17.673 16.228 1.00 31.60 220 GLU A CA 1
ATOM 1686 C C . GLU A 1 218 ? 15.648 18.966 16.071 1.00 32.04 220 GLU A C 1
ATOM 1687 O O . GLU A 1 218 ? 15.411 19.705 15.094 1.00 33.99 220 GLU A O 1
ATOM 1693 N N . SER A 1 219 ? 16.547 19.203 17.024 1.00 30.25 221 SER A N 1
ATOM 1694 C CA . SER A 1 219 ? 17.770 20.013 16.890 1.00 30.69 221 SER A CA 1
ATOM 1695 C C . SER A 1 219 ? 19.005 19.109 16.757 1.00 29.58 221 SER A C 1
ATOM 1696 O O . SER A 1 219 ? 19.088 18.090 17.454 1.00 29.47 221 SER A O 1
ATOM 1699 N N . LEU A 1 220 ? 19.933 19.493 15.879 1.00 30.39 222 LEU A N 1
ATOM 1700 C CA . LEU A 1 220 ? 21.170 18.734 15.560 1.00 30.09 222 LEU A CA 1
ATOM 1701 C C . LEU A 1 220 ? 22.324 19.709 15.447 1.00 30.68 222 LEU A C 1
ATOM 1702 O O . LEU A 1 220 ? 22.256 20.560 14.566 1.00 28.73 222 LEU A O 1
ATOM 1707 N N . ARG A 1 221 ? 23.306 19.607 16.338 1.00 31.02 223 ARG A N 1
ATOM 1708 C CA . ARG A 1 221 ? 24.548 20.405 16.230 1.00 31.96 223 ARG A CA 1
ATOM 1709 C C . ARG A 1 221 ? 25.755 19.497 16.408 1.00 30.82 223 ARG A C 1
ATOM 1710 O O . ARG A 1 221 ? 25.833 18.755 17.443 1.00 29.16 223 ARG A O 1
ATOM 1718 N N . ALA A 1 222 ? 26.677 19.599 15.461 1.00 29.81 224 ALA A N 1
ATOM 1719 C CA . ALA A 1 222 ? 28.025 19.008 15.554 1.00 29.99 224 ALA A CA 1
ATOM 1720 C C . ALA A 1 222 ? 28.852 19.892 16.487 1.00 30.86 224 ALA A C 1
ATOM 1721 O O . ALA A 1 222 ? 28.788 21.132 16.380 1.00 30.75 224 ALA A O 1
ATOM 1723 N N . VAL A 1 223 ? 29.584 19.248 17.384 1.00 31.02 225 VAL A N 1
ATOM 1724 C CA . VAL A 1 223 ? 30.310 19.889 18.516 1.00 31.25 225 VAL A CA 1
ATOM 1725 C C . VAL A 1 223 ? 31.733 19.334 18.535 1.00 29.93 225 VAL A C 1
ATOM 1726 O O . VAL A 1 223 ? 31.893 18.094 18.572 1.00 29.36 225 VAL A O 1
ATOM 1730 N N . ASP A 1 224 ? 32.708 20.234 18.517 1.00 30.97 226 ASP A N 1
ATOM 1731 C CA . ASP A 1 224 ? 34.142 19.934 18.732 1.00 31.76 226 ASP A CA 1
ATOM 1732 C C . ASP A 1 224 ? 34.328 19.837 20.241 1.00 31.51 226 ASP A C 1
ATOM 1733 O O . ASP A 1 224 ? 34.868 20.806 20.829 1.00 32.89 226 ASP A O 1
ATOM 1738 N N . CYS A 1 225 ? 33.855 18.729 20.821 1.00 29.85 227 CYS A N 1
ATOM 1739 C CA . CYS A 1 225 ? 33.806 18.508 22.292 1.00 30.37 227 CYS A CA 1
ATOM 1740 C C . CYS A 1 225 ? 35.225 18.576 22.860 1.00 30.80 227 CYS A C 1
ATOM 1741 O O . CYS A 1 225 ? 35.391 18.982 24.041 1.00 32.31 227 CYS A O 1
ATOM 1744 N N . ASN A 1 226 ? 36.224 18.201 22.055 1.00 30.56 228 ASN A N 1
ATOM 1745 C CA . ASN A 1 226 ? 37.645 18.192 22.481 1.00 31.44 228 ASN A CA 1
ATOM 1746 C C . ASN A 1 226 ? 38.049 19.615 22.861 1.00 32.56 228 ASN A C 1
ATOM 1747 O O . ASN A 1 226 ? 38.989 19.727 23.657 1.00 33.73 228 ASN A O 1
ATOM 1752 N N . THR A 1 227 ? 37.363 20.631 22.321 1.00 32.18 229 THR A N 1
ATOM 1753 C CA . THR A 1 227 ? 37.599 22.061 22.617 1.00 33.48 229 THR A CA 1
ATOM 1754 C C . THR A 1 227 ? 36.462 22.576 23.501 1.00 33.48 229 THR A C 1
ATOM 1755 O O . THR A 1 227 ? 36.762 23.222 24.526 1.00 34.50 229 THR A O 1
ATOM 1759 N N . GLU A 1 228 ? 35.215 22.322 23.112 1.00 32.32 230 GLU A N 1
ATOM 1760 C CA . GLU A 1 228 ? 34.030 22.980 23.727 1.00 32.90 230 GLU A CA 1
ATOM 1761 C C . GLU A 1 228 ? 33.808 22.480 25.171 1.00 32.01 230 GLU A C 1
ATOM 1762 O O . GLU A 1 228 ? 33.227 23.248 25.946 1.00 31.03 230 GLU A O 1
ATOM 1768 N N . TYR A 1 229 ? 34.254 21.264 25.535 1.00 31.32 231 TYR A N 1
ATOM 1769 C CA . TYR A 1 229 ? 34.076 20.703 26.908 1.00 31.73 231 TYR A CA 1
ATOM 1770 C C . TYR A 1 229 ? 35.140 21.214 27.887 1.00 34.12 231 TYR A C 1
ATOM 1771 O O . TYR A 1 229 ? 34.945 20.988 29.104 1.00 32.43 231 TYR A O 1
ATOM 1780 N N . MET A 1 230 ? 36.203 21.877 27.414 1.00 37.11 232 MET A N 1
ATOM 1781 C CA . MET A 1 230 ? 37.295 22.429 28.262 1.00 40.67 232 MET A CA 1
ATOM 1782 C C . MET A 1 230 ? 36.722 23.493 29.200 1.00 41.38 232 MET A C 1
ATOM 1783 O O . MET A 1 230 ? 35.929 24.297 28.716 1.00 40.18 232 MET A O 1
#

Secondary structure (DSSP, 8-state):
--SSEEEEEEEEEEEETTEEEEEEEEEEEETTTTEEEEEEEESSS--SS-GGGGTTT--GGGSB--TTS--HHHHTTTT-EEEEEEEEETTS-EEEEEEEEEEETTEEEEEEEEEEES--TTSTTTTT-EE-SSEEEEEEEEE-TTSSSEEEEEEEEEEETTS-EEEEEEEEEEEESSSS------SEEEEEEEEEE--SS--SSEEEEEEEEEEE-HHHHT-

B-factor: mean 37.52, std 8.89, range [22.8, 72.15]

Foldseek 3Di:
DQADKFKEWEWEFEAAQRDTWIKIKIWIAHLQQQKIKIKIFTPRFADLWAPVVCVVLRALSSFNEDPPWFSQQVQLPQQGKKKWKWKAWVVAWIKTKIWGFHQDPRYTYTYMYIYIDRGDPCDCISVNQWDQQKDKWKKKWFADPVNQWIKIKTWDFTQGRVDGTIIIIMIMIMGRSDPDDGTGGHIWMKTKMWHKDDDPPDPGHMIMIMMGIYIGPCVPVVD

Sequence (223 aa):
LFKGKIPFVVELEGDVNGEVFSVRGNGWGDGSTGKLEIKFVCTTGEVPLAWESLICSMALVFCKYPSNINDFFKSTMPRGYIIQERKISYENDGTFDVRQEVTYENGALYNRVKFNNGSGFRKDGNVLGKKLDLTSIGTCIYIMGNDEGTGLLKGVFNKAFKVIGGNRQIASHVVQTQTTPIGDGLVSIPDYHVMHNHIACSKDPSETRDDHIIVKESLRAVDCNTEYM

Nearest PDB structures (foldseek):
  6s68-assembly1_A-2  TM=1.004E+00  e=3.417E-50  Aequorea australis
  6s67-assembly2_D  TM=9.850E-01  e=3.321E-34  Aequorea australis
  2hpw-assembly1_A  TM=9.684E-01  e=7.385E-30  Clytia gregaria
  4w6g-assembly1_B  TM=9.684E-01  e=2.195E-28  synthetic construct
  4w6g-assembly1_A  TM=9.656E-01  e=1.301E-27  synthetic construct